Protein AF-A0AAU8MWZ7-F1 (afdb_monomer_lite)

Sequence (283 aa):
MATTLPIVSLLIQSIPELKGKAPAGTFGWLFFAGIAWLAALAIYSMRAPRLLKAVSTSYAGLTGAPRRALLTEYVKSAVIELAYPAKWPSLDFMLDARNPKRDVAKGLMEYGYTPIKYGFDLAAQSAIESALYDWAGQRQQKILGRRLDGTLGKRTQMLRGYDGGFDPSVSRLEVCEPSDLDIERQPDLSRQDLILDWIDVPVGMAEKLVGFDVARSQRGICEGLERLFTTDAGAEAFAGIVAQWSNWSRPWSRAAVLFMYSATAGLIGYFIYLQAITMWKAM

Secondary structure (DSSP, 8-state):
--SSHHHHHHHHHS-GGGTTTS-TTHHHHHHHHHHHHHHHHHHHHHHS-HHHHHHHTT-TT--SHHHHHHHHHHHHHHHHTT-EEEEPPPGGGSTT---HHHHHHHHHHHTT--EEEEEB-HHHHHHHHHHHHHHHHHHT--EEEE-TTS-EEE---------SSSS---EEEEEEPPPHHHHHH-TT--TTSEEEEEEEPPPEEGGGGSSHHHHHHHHTTEETGGGGGSSHHHHHHHHHHHHHHHHHT-HHHHHHHHHHHHHHHHHHHHHHHHHHHHHHHH-

Foldseek 3Di:
DPPVVVVLVCVVVVCPPPVPQAPPCLCVLVVVLVVLLVVLVVLCVVPAQPLLCLLVVVPPPDDDDVSLVVLLVSLLVLLLVQKDKAWFDDPVQLPDDPDVLSVVCNVCVVVVFTKIFIAHALVSVVLVVVLVVVLCVVVVAAEWEQDPVRATDRCPPPPVPPPPGRDRRGWAKAKDFQDPVNCVVPVVGDSLHIYIYTHGTGIDTVVVCPPPVVVVVSQRRHHPSSSQSPDVVSSSSSSVSSSVVSVVVCVVSVVSSVVSNVSSVVSVVVSVVSVVVSVVVVD

Organism: NCBI:txid1792846

pLDDT: mean 74.88, std 12.81, range [34.25, 89.19]

Radius of gyration: 27.08 Å; chains: 1; bounding box: 64×51×72 Å

Structure (mmCIF, N/CA/C/O backbone):
data_AF-A0AAU8MWZ7-F1
#
_entry.id   AF-A0AAU8MWZ7-F1
#
loop_
_atom_site.group_PDB
_atom_site.id
_atom_site.type_symbol
_atom_site.label_atom_id
_atom_site.label_alt_id
_atom_site.label_comp_id
_atom_site.label_asym_id
_atom_site.label_entity_id
_atom_site.label_seq_id
_atom_site.pdbx_PDB_ins_code
_atom_site.Cartn_x
_atom_site.Cartn_y
_atom_site.Cartn_z
_atom_site.occupancy
_atom_site.B_iso_or_equiv
_atom_site.auth_seq_id
_atom_site.auth_comp_id
_atom_site.auth_asym_id
_atom_site.auth_atom_id
_atom_site.pdbx_PDB_model_num
ATOM 1 N N . MET A 1 1 ? 16.331 -11.916 -12.437 1.00 35.56 1 MET A N 1
ATOM 2 C CA . MET A 1 1 ? 16.531 -11.268 -13.756 1.00 35.56 1 MET A CA 1
ATOM 3 C C . MET A 1 1 ? 18.011 -11.344 -14.115 1.00 35.56 1 MET A C 1
ATOM 5 O O . MET A 1 1 ? 18.774 -10.527 -13.625 1.00 35.56 1 MET A O 1
ATOM 9 N N . ALA A 1 2 ? 18.435 -12.357 -14.878 1.00 34.25 2 ALA A N 1
ATOM 10 C CA . ALA A 1 2 ? 19.851 -12.561 -15.232 1.00 34.25 2 ALA A CA 1
ATOM 11 C C . ALA A 1 2 ? 20.036 -13.323 -16.564 1.00 34.25 2 ALA A C 1
ATOM 13 O O . ALA A 1 2 ? 20.970 -14.100 -16.709 1.00 34.25 2 ALA A O 1
ATOM 14 N N . THR A 1 3 ? 19.132 -13.156 -17.535 1.00 40.53 3 THR A N 1
ATOM 15 C CA . THR A 1 3 ? 19.140 -13.966 -18.770 1.00 40.53 3 THR A CA 1
ATOM 16 C C . THR A 1 3 ? 19.596 -13.222 -20.027 1.00 40.53 3 THR A C 1
ATOM 18 O O . THR A 1 3 ? 19.813 -13.870 -21.041 1.00 40.53 3 THR A O 1
ATOM 21 N N . THR A 1 4 ? 19.816 -11.901 -20.001 1.00 45.81 4 THR A N 1
ATOM 22 C CA . THR A 1 4 ? 20.176 -11.130 -21.215 1.00 45.81 4 THR A CA 1
ATOM 23 C C . THR A 1 4 ? 21.680 -10.903 -21.406 1.00 45.81 4 THR A C 1
ATOM 25 O O . THR A 1 4 ? 22.155 -10.905 -22.538 1.00 45.81 4 THR A O 1
ATOM 28 N N . LEU A 1 5 ? 22.453 -10.776 -20.323 1.00 41.75 5 LEU A N 1
ATOM 29 C CA . LEU A 1 5 ? 23.924 -10.697 -20.362 1.00 41.75 5 LEU A CA 1
ATOM 30 C C . LEU A 1 5 ? 24.599 -11.932 -21.000 1.00 41.75 5 LEU A C 1
ATOM 32 O O . LEU A 1 5 ? 25.510 -11.743 -21.811 1.00 41.75 5 LEU A O 1
ATOM 36 N N . PRO A 1 6 ? 24.145 -13.176 -20.728 1.00 46.50 6 PRO A N 1
ATOM 37 C CA . PRO A 1 6 ? 24.688 -14.363 -21.382 1.00 46.50 6 PRO A CA 1
ATOM 38 C C . PRO A 1 6 ? 24.452 -14.364 -22.893 1.00 46.50 6 PRO A C 1
ATOM 40 O O . PRO A 1 6 ? 25.310 -14.832 -23.624 1.00 46.50 6 PRO A O 1
ATOM 43 N N . ILE A 1 7 ? 23.336 -13.801 -23.375 1.00 53.09 7 ILE A N 1
ATOM 44 C CA . ILE A 1 7 ? 22.962 -13.819 -24.800 1.00 53.09 7 ILE A CA 1
ATOM 45 C C . ILE A 1 7 ? 23.877 -12.902 -25.619 1.00 53.09 7 ILE A C 1
ATOM 47 O O . ILE A 1 7 ? 24.344 -13.295 -26.685 1.00 53.09 7 ILE A O 1
ATOM 51 N N . VAL A 1 8 ? 24.189 -11.707 -25.106 1.00 50.12 8 VAL A N 1
ATOM 52 C CA . VAL A 1 8 ? 25.104 -10.768 -25.780 1.00 50.12 8 VAL A CA 1
ATOM 53 C C . VAL A 1 8 ? 26.536 -11.314 -25.789 1.00 50.12 8 VAL A C 1
ATOM 55 O O . VAL A 1 8 ? 27.226 -11.214 -26.801 1.00 50.12 8 VAL A O 1
ATOM 58 N N . SER A 1 9 ? 26.970 -11.952 -24.697 1.00 48.78 9 SER A N 1
ATOM 59 C CA . SER A 1 9 ? 28.288 -12.596 -24.629 1.00 48.78 9 SER A CA 1
ATOM 60 C C . SER A 1 9 ? 28.383 -13.830 -25.541 1.00 48.78 9 SER A C 1
ATOM 62 O O . SER A 1 9 ? 29.367 -13.959 -26.268 1.00 48.78 9 SER A O 1
ATOM 64 N N . LEU A 1 10 ? 27.339 -14.672 -25.600 1.00 50.69 10 LEU A N 1
ATOM 65 C CA . LEU A 1 10 ? 27.264 -15.814 -26.523 1.00 50.69 10 LEU A CA 1
ATOM 66 C C . LEU A 1 10 ? 27.279 -15.376 -27.993 1.00 50.69 10 LEU A C 1
ATOM 68 O O . LEU A 1 10 ? 27.946 -16.010 -28.804 1.00 50.69 10 LEU A O 1
ATOM 72 N N . LEU A 1 11 ? 26.576 -14.299 -28.355 1.00 52.94 11 LEU A N 1
ATOM 73 C CA . LEU A 1 11 ? 26.551 -13.773 -29.729 1.00 52.94 11 LEU A CA 1
ATOM 74 C C . LEU A 1 11 ? 27.921 -13.250 -30.181 1.00 52.94 11 LEU A C 1
ATOM 76 O O . LEU A 1 11 ? 28.297 -13.430 -31.334 1.00 52.94 11 LEU A O 1
ATOM 80 N N . ILE A 1 12 ? 28.686 -12.642 -29.272 1.00 53.50 12 ILE A N 1
ATOM 81 C CA . ILE A 1 12 ? 30.042 -12.150 -29.562 1.00 53.50 12 ILE A CA 1
ATOM 82 C C . ILE A 1 12 ? 31.051 -13.309 -29.640 1.00 53.50 12 ILE A C 1
ATOM 84 O O . ILE A 1 12 ? 32.001 -13.244 -30.418 1.00 53.50 12 ILE A O 1
ATOM 88 N N . GLN A 1 13 ? 30.857 -14.374 -28.854 1.00 53.47 13 GLN A N 1
ATOM 89 C CA . GLN A 1 13 ? 31.753 -15.538 -28.834 1.00 53.47 13 GLN A CA 1
ATOM 90 C C . GLN A 1 13 ? 31.463 -16.569 -29.936 1.00 53.47 13 GLN A C 1
ATOM 92 O O . GLN A 1 13 ? 32.378 -17.272 -30.357 1.00 53.47 13 GLN A O 1
ATOM 97 N N . SER A 1 14 ? 30.222 -16.662 -30.421 1.00 47.72 14 SER A N 1
ATOM 98 C CA . SER A 1 14 ? 29.800 -17.697 -31.379 1.00 47.72 14 SER A CA 1
ATOM 99 C C . SER A 1 14 ? 30.207 -17.442 -32.831 1.00 47.72 14 SER A C 1
ATOM 101 O O . SER A 1 14 ? 30.026 -18.334 -33.655 1.00 47.72 14 SER A O 1
ATOM 103 N N . ILE A 1 15 ? 30.783 -16.280 -33.174 1.00 51.56 15 ILE A N 1
ATOM 104 C CA . ILE A 1 15 ? 31.158 -15.982 -34.569 1.00 51.56 15 ILE A CA 1
ATOM 105 C C . ILE A 1 15 ? 32.566 -15.356 -34.655 1.00 51.56 15 ILE A C 1
ATOM 107 O O . ILE A 1 15 ? 32.714 -14.138 -34.795 1.00 51.56 15 ILE A O 1
ATOM 111 N N . PRO A 1 16 ? 33.633 -16.181 -34.598 1.00 47.88 16 PRO A N 1
ATOM 112 C CA . PRO A 1 16 ? 35.024 -15.736 -34.748 1.00 47.88 16 PRO A CA 1
ATOM 113 C C . PRO A 1 16 ? 35.325 -15.080 -36.107 1.00 47.88 16 PRO A C 1
ATOM 115 O O . PRO A 1 16 ? 36.207 -14.226 -36.194 1.00 47.88 16 PRO A O 1
ATOM 118 N N . GLU A 1 17 ? 34.572 -15.434 -37.154 1.00 48.84 17 GLU A N 1
ATOM 119 C CA . GLU A 1 17 ? 34.767 -14.959 -38.536 1.00 48.84 17 GLU A CA 1
ATOM 120 C C . GLU A 1 17 ? 34.411 -13.475 -38.753 1.00 48.84 17 GLU A C 1
ATOM 122 O O . GLU A 1 17 ? 34.737 -12.900 -39.793 1.00 48.84 17 GLU A O 1
ATOM 127 N N . LEU A 1 18 ? 33.797 -12.815 -37.763 1.00 49.44 18 LEU A N 1
ATOM 128 C CA . LEU A 1 18 ? 33.466 -11.385 -37.815 1.00 49.44 18 LEU A CA 1
ATOM 129 C C . LEU A 1 18 ? 34.615 -10.461 -37.385 1.00 49.44 18 LEU A C 1
ATOM 131 O O . LEU A 1 18 ? 34.504 -9.239 -37.541 1.00 49.44 18 LEU A O 1
ATOM 135 N N . LYS A 1 19 ? 35.741 -11.004 -36.901 1.00 45.12 19 LYS A N 1
ATOM 136 C CA . LYS A 1 19 ? 36.969 -10.226 -36.675 1.00 45.12 19 LYS A CA 1
ATOM 137 C C . LYS A 1 19 ? 37.597 -9.843 -38.022 1.00 45.12 19 LYS A C 1
ATOM 139 O O . LYS A 1 19 ? 38.502 -10.508 -38.509 1.00 45.12 19 LYS A O 1
ATOM 144 N N . GLY A 1 20 ? 37.103 -8.758 -38.620 1.00 51.62 20 GLY A N 1
ATOM 145 C CA . GLY A 1 20 ? 37.738 -8.087 -39.763 1.00 51.62 20 GLY A CA 1
ATOM 146 C C . GLY A 1 20 ? 36.870 -7.863 -41.006 1.00 51.62 20 GLY A C 1
ATOM 147 O O . GLY A 1 20 ? 37.340 -7.201 -41.924 1.00 51.62 20 GLY A O 1
ATOM 148 N N . LYS A 1 21 ? 35.624 -8.365 -41.056 1.00 53.47 21 LYS A N 1
ATOM 149 C CA . LYS A 1 21 ? 34.736 -8.228 -42.237 1.00 53.47 21 LYS A CA 1
ATOM 150 C C . LYS A 1 21 ? 33.438 -7.441 -42.004 1.00 53.47 21 LYS A C 1
ATOM 152 O O . LYS A 1 21 ? 32.745 -7.120 -42.966 1.00 53.47 21 LYS A O 1
ATOM 157 N N . ALA A 1 22 ? 33.092 -7.107 -40.760 1.00 54.38 22 ALA A N 1
ATOM 158 C CA . ALA A 1 22 ? 31.900 -6.308 -40.477 1.00 54.38 22 ALA A CA 1
ATOM 159 C C . ALA A 1 22 ? 32.148 -4.818 -40.798 1.00 54.38 22 ALA A C 1
ATOM 161 O O . ALA A 1 22 ? 33.170 -4.276 -40.368 1.00 54.38 22 ALA A O 1
ATOM 162 N N . PRO A 1 23 ? 31.228 -4.118 -41.493 1.00 57.62 23 PRO A N 1
ATOM 163 C CA . PRO A 1 23 ? 31.372 -2.689 -41.736 1.00 57.62 23 PRO A CA 1
ATOM 164 C C . PRO A 1 23 ? 31.413 -1.937 -40.401 1.00 57.62 23 PRO A C 1
ATOM 166 O O . PRO A 1 23 ? 30.644 -2.244 -39.482 1.00 57.62 23 PRO A O 1
ATOM 169 N N . ALA A 1 24 ? 32.308 -0.947 -40.315 1.00 55.44 24 ALA A N 1
ATOM 170 C CA . ALA A 1 24 ? 32.764 -0.271 -39.093 1.00 55.44 24 ALA A CA 1
ATOM 171 C C . ALA A 1 24 ? 31.678 0.422 -38.231 1.00 55.44 24 ALA A C 1
ATOM 173 O O . ALA A 1 24 ? 31.996 0.988 -37.193 1.00 55.44 24 ALA A O 1
ATOM 174 N N . GLY A 1 25 ? 30.396 0.355 -38.599 1.00 60.94 25 GLY A N 1
ATOM 175 C CA . GLY A 1 25 ? 29.270 0.886 -37.819 1.00 60.94 25 GLY A CA 1
ATOM 176 C C . GLY A 1 25 ? 28.374 -0.170 -37.159 1.00 60.94 25 GLY A C 1
ATOM 177 O O . GLY A 1 25 ? 27.544 0.177 -36.323 1.00 60.94 25 GLY A O 1
ATOM 178 N N . THR A 1 26 ? 28.517 -1.458 -37.494 1.00 67.88 26 THR A N 1
ATOM 179 C CA . THR A 1 26 ? 27.538 -2.489 -37.082 1.00 67.88 26 THR A CA 1
ATOM 180 C C . THR A 1 26 ? 27.588 -2.759 -35.577 1.00 67.88 26 TH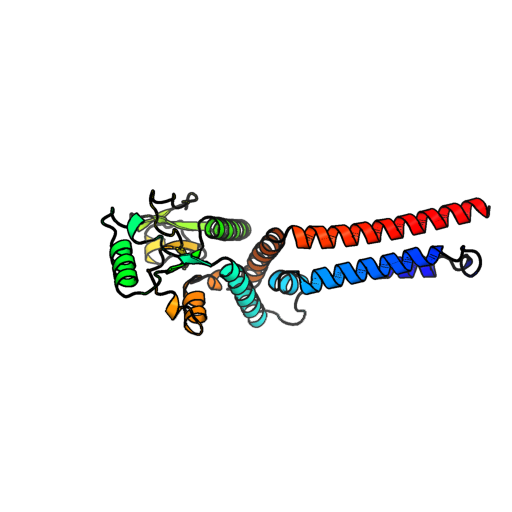R A C 1
ATOM 182 O O . THR A 1 26 ? 26.553 -2.822 -34.920 1.00 67.88 26 THR A O 1
ATOM 185 N N . PHE A 1 27 ? 28.789 -2.811 -34.994 1.00 71.25 27 PHE A N 1
ATOM 186 C CA . PHE A 1 27 ? 28.973 -2.944 -33.544 1.00 71.25 27 PHE A CA 1
ATOM 187 C C . PHE A 1 27 ? 28.531 -1.701 -32.751 1.00 71.25 27 PHE A C 1
ATOM 189 O O . PHE A 1 27 ? 28.259 -1.809 -31.556 1.00 71.25 27 PHE A O 1
ATOM 196 N N . GLY A 1 28 ? 28.378 -0.543 -33.406 1.00 73.81 28 GLY A N 1
ATOM 197 C CA . GLY A 1 28 ? 27.814 0.657 -32.784 1.00 73.81 28 GLY A CA 1
ATOM 198 C C . GLY A 1 28 ? 26.383 0.433 -32.284 1.00 73.81 28 GLY A C 1
ATOM 199 O O . GLY A 1 28 ? 26.026 0.900 -31.207 1.00 73.81 28 GLY A O 1
ATOM 200 N N . TRP A 1 29 ? 25.586 -0.370 -32.993 1.00 77.56 29 TRP A N 1
ATOM 201 C CA . TRP A 1 29 ? 24.214 -0.702 -32.591 1.00 77.56 29 TRP A CA 1
ATOM 202 C C . TRP A 1 29 ? 24.151 -1.559 -31.321 1.00 77.56 29 TRP A C 1
ATOM 204 O O . TRP A 1 29 ? 23.290 -1.330 -30.474 1.00 77.56 29 TRP A O 1
ATOM 214 N N . LEU A 1 30 ? 25.107 -2.477 -31.136 1.00 77.50 30 LEU A N 1
ATOM 215 C CA . LEU A 1 30 ? 25.284 -3.229 -29.886 1.00 77.50 30 LEU A CA 1
ATOM 216 C C . LEU A 1 30 ? 25.664 -2.307 -28.720 1.00 77.50 30 LEU A C 1
ATOM 218 O O . LEU A 1 30 ? 25.140 -2.457 -27.617 1.00 77.50 30 LEU A O 1
ATOM 222 N N . PHE A 1 31 ? 26.539 -1.329 -28.966 1.00 78.31 31 PHE A N 1
ATOM 223 C CA . PHE A 1 31 ? 26.919 -0.337 -27.961 1.00 78.31 31 PHE A CA 1
ATOM 224 C C . PHE A 1 31 ? 25.723 0.531 -27.537 1.00 78.31 31 PHE A C 1
ATOM 226 O O . PHE A 1 31 ? 25.450 0.661 -26.342 1.00 78.31 31 PHE A O 1
ATOM 233 N N . PHE A 1 32 ? 24.942 1.045 -28.495 1.00 79.88 32 PHE A N 1
ATOM 234 C CA . PHE A 1 32 ? 23.713 1.789 -28.198 1.00 79.88 32 PHE A CA 1
ATOM 235 C C . PHE A 1 32 ? 22.664 0.928 -27.486 1.00 79.88 32 PHE A C 1
ATOM 237 O O . PHE A 1 32 ? 22.006 1.415 -26.566 1.00 79.88 32 PHE A O 1
ATOM 244 N N . ALA A 1 33 ? 22.539 -0.356 -27.842 1.00 82.25 33 ALA A N 1
ATOM 245 C CA . ALA A 1 33 ? 21.661 -1.290 -27.139 1.00 82.25 33 ALA A CA 1
ATOM 246 C C . ALA A 1 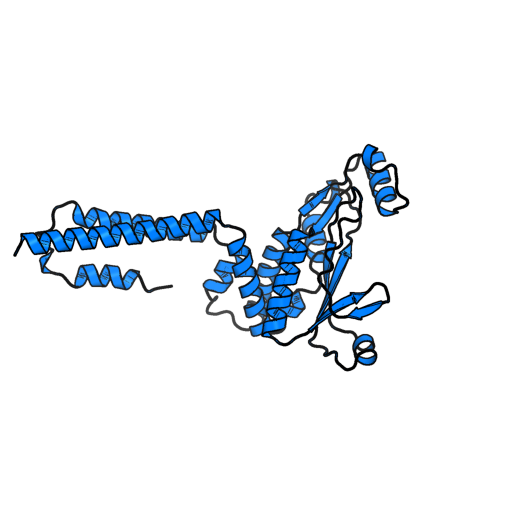33 ? 22.073 -1.455 -25.667 1.00 82.25 33 ALA A C 1
ATOM 248 O O . ALA A 1 33 ? 21.214 -1.431 -24.782 1.00 82.25 33 ALA A O 1
ATOM 249 N N . GLY A 1 34 ? 23.381 -1.558 -25.405 1.00 75.12 34 GLY A N 1
ATOM 250 C CA . GLY A 1 34 ? 23.948 -1.596 -24.057 1.00 75.12 34 GLY A CA 1
ATOM 251 C C . GLY A 1 34 ? 23.662 -0.324 -23.254 1.00 75.12 34 GLY A C 1
ATOM 252 O O . GLY A 1 34 ? 23.215 -0.416 -22.111 1.00 75.12 34 GLY A O 1
ATOM 253 N N . ILE A 1 35 ? 23.835 0.860 -23.854 1.00 83.00 35 ILE A N 1
ATOM 254 C CA . ILE A 1 35 ? 23.506 2.144 -23.208 1.00 83.00 35 ILE A CA 1
ATOM 255 C C . ILE A 1 35 ? 22.013 2.231 -22.885 1.00 83.00 35 ILE A C 1
ATOM 257 O O . ILE A 1 35 ? 21.655 2.571 -21.759 1.00 83.00 35 ILE A O 1
ATOM 261 N N . ALA A 1 36 ? 21.140 1.902 -23.839 1.00 81.00 36 ALA A N 1
ATOM 262 C CA . ALA A 1 36 ? 19.692 1.925 -23.632 1.00 81.00 36 ALA A CA 1
ATOM 263 C C . ALA A 1 36 ? 19.266 0.970 -22.503 1.00 81.00 36 ALA A C 1
ATOM 265 O O . ALA A 1 36 ? 18.423 1.319 -21.675 1.00 81.00 36 ALA A O 1
ATOM 266 N N . TRP A 1 37 ? 19.910 -0.197 -22.408 1.00 83.25 37 TRP A N 1
ATOM 267 C CA . TRP A 1 37 ? 19.669 -1.152 -21.330 1.00 83.25 37 TRP A CA 1
ATOM 268 C C . TRP A 1 37 ? 20.124 -0.617 -19.963 1.00 83.25 37 TRP A C 1
ATOM 270 O O . TRP A 1 37 ? 19.375 -0.698 -18.988 1.00 83.25 37 TRP A O 1
ATOM 280 N N . LEU A 1 38 ? 21.315 -0.012 -19.884 1.00 83.06 38 LEU A N 1
ATOM 281 C CA . LEU A 1 38 ? 21.808 0.621 -18.655 1.00 83.06 38 LEU A CA 1
ATOM 282 C C . LEU A 1 38 ? 20.925 1.798 -18.228 1.00 83.06 38 LEU A C 1
ATOM 284 O O . LEU A 1 38 ? 20.632 1.950 -17.042 1.00 83.06 38 LEU A O 1
ATOM 288 N N . ALA A 1 39 ? 20.447 2.597 -19.182 1.00 80.81 39 ALA A N 1
ATOM 289 C CA . ALA A 1 39 ? 19.499 3.672 -18.924 1.00 80.81 39 ALA A CA 1
ATOM 290 C C . ALA A 1 39 ? 18.162 3.128 -18.395 1.00 80.81 39 ALA A C 1
ATOM 292 O O . ALA A 1 39 ? 17.637 3.660 -17.417 1.00 80.81 39 ALA A O 1
ATOM 293 N N . ALA A 1 40 ? 17.639 2.034 -18.964 1.00 82.38 40 ALA A N 1
ATOM 294 C CA . ALA A 1 40 ? 16.448 1.355 -18.448 1.00 82.38 40 ALA A CA 1
ATOM 295 C C . ALA A 1 40 ? 16.643 0.907 -16.991 1.00 82.38 40 ALA A C 1
ATOM 297 O O . ALA A 1 40 ? 15.771 1.133 -16.147 1.00 82.38 40 ALA A O 1
ATOM 298 N N . LEU A 1 41 ? 17.807 0.326 -16.684 1.00 82.25 41 LEU A N 1
ATOM 299 C CA . LEU A 1 41 ? 18.157 -0.126 -15.340 1.00 82.25 41 LEU A CA 1
ATOM 300 C C . LEU A 1 41 ? 18.281 1.045 -14.357 1.00 82.25 41 LEU A C 1
ATOM 302 O O . LEU A 1 41 ? 17.781 0.946 -13.239 1.00 82.25 41 LEU A O 1
ATOM 306 N N . ALA A 1 42 ? 18.889 2.160 -14.768 1.00 82.12 42 ALA A N 1
ATOM 307 C CA . ALA A 1 42 ? 19.004 3.371 -13.956 1.00 82.12 42 ALA A CA 1
ATOM 308 C C . ALA A 1 42 ? 17.636 4.023 -13.696 1.00 82.12 42 ALA A C 1
ATOM 310 O O . ALA A 1 42 ? 17.314 4.384 -12.565 1.00 82.12 42 ALA A O 1
ATOM 311 N N . ILE A 1 43 ? 16.779 4.117 -14.716 1.00 81.88 43 ILE A N 1
ATOM 312 C CA . ILE A 1 43 ? 15.414 4.637 -14.559 1.00 81.88 43 ILE A CA 1
ATOM 313 C C . ILE A 1 43 ? 14.621 3.740 -13.605 1.00 81.88 43 ILE A C 1
ATOM 315 O O . ILE A 1 43 ? 13.956 4.246 -12.699 1.00 81.88 43 ILE A O 1
ATOM 319 N N . TYR A 1 44 ? 14.724 2.417 -13.757 1.00 79.38 44 TYR A N 1
ATOM 320 C CA . TYR A 1 44 ? 14.103 1.463 -12.842 1.00 79.38 44 TYR A CA 1
ATOM 321 C C . TYR A 1 44 ? 14.654 1.612 -11.415 1.00 79.38 44 TYR A C 1
ATOM 323 O O . TYR A 1 44 ? 13.885 1.725 -10.461 1.00 79.38 44 TYR A O 1
ATOM 331 N N . SER A 1 45 ? 15.973 1.695 -11.239 1.00 79.06 45 SER A N 1
ATOM 332 C CA . SER A 1 45 ? 16.600 1.808 -9.918 1.00 79.06 45 SER A CA 1
ATOM 333 C C . SER A 1 45 ? 16.298 3.136 -9.224 1.00 79.06 45 SER A C 1
ATOM 335 O O . SER A 1 45 ? 16.212 3.163 -7.999 1.00 79.06 45 SER A O 1
ATOM 337 N N . MET A 1 46 ? 16.070 4.222 -9.961 1.00 80.00 46 MET A N 1
ATOM 338 C CA . MET A 1 46 ? 15.700 5.515 -9.383 1.00 80.00 46 MET A CA 1
ATOM 339 C C . MET A 1 46 ? 14.200 5.612 -9.099 1.00 80.00 46 MET A C 1
ATOM 341 O O . MET A 1 46 ? 13.805 6.098 -8.041 1.00 80.00 46 MET A O 1
ATOM 345 N N . ARG A 1 47 ? 13.350 5.135 -10.017 1.00 77.00 47 ARG A N 1
ATOM 346 C CA . ARG A 1 47 ? 11.900 5.397 -9.974 1.00 77.00 47 ARG A CA 1
ATOM 347 C C . ARG A 1 47 ? 11.041 4.245 -9.464 1.00 77.00 47 ARG A C 1
ATOM 349 O O . ARG A 1 47 ? 9.891 4.493 -9.090 1.00 77.00 47 ARG A O 1
ATOM 356 N N . ALA A 1 48 ? 11.556 3.014 -9.408 1.00 72.88 48 ALA A N 1
ATOM 357 C CA . ALA A 1 48 ? 10.782 1.893 -8.882 1.00 72.88 48 ALA A CA 1
ATOM 358 C C . ALA A 1 48 ? 10.492 2.073 -7.376 1.00 72.88 48 ALA A C 1
ATOM 360 O O . ALA A 1 48 ? 11.363 2.566 -6.641 1.00 72.88 48 ALA A O 1
ATOM 361 N N . PRO A 1 49 ? 9.298 1.666 -6.903 1.00 73.56 49 PRO A N 1
ATOM 362 C CA . PRO A 1 49 ? 8.945 1.710 -5.488 1.00 73.56 49 PRO A CA 1
ATOM 363 C C . PRO A 1 49 ? 9.958 0.953 -4.625 1.00 73.56 49 PRO A C 1
ATOM 365 O O . PRO A 1 49 ? 10.457 -0.104 -5.017 1.00 73.56 49 PRO A O 1
ATOM 368 N N . ARG A 1 50 ? 10.244 1.474 -3.425 1.00 74.38 50 ARG A N 1
ATOM 369 C CA . ARG A 1 50 ? 11.157 0.820 -2.469 1.00 74.38 50 ARG A CA 1
ATOM 370 C C . ARG A 1 50 ? 10.670 -0.582 -2.101 1.00 74.38 50 ARG A C 1
ATOM 372 O O . ARG A 1 50 ? 11.471 -1.508 -2.087 1.00 74.38 50 ARG A O 1
ATOM 379 N N . LEU A 1 51 ? 9.357 -0.740 -1.917 1.00 73.19 51 LEU A N 1
ATOM 380 C CA . LEU A 1 51 ? 8.720 -2.030 -1.658 1.00 73.19 51 LEU A CA 1
ATOM 381 C C . LEU A 1 51 ? 8.911 -3.011 -2.827 1.00 73.19 51 LEU A C 1
ATOM 383 O O . LEU A 1 51 ? 9.288 -4.154 -2.603 1.00 73.19 51 LEU A O 1
ATOM 387 N N . LEU A 1 52 ? 8.740 -2.561 -4.077 1.00 69.81 52 LEU A N 1
ATOM 388 C CA . LEU A 1 52 ? 8.954 -3.409 -5.255 1.00 69.81 52 LEU A CA 1
ATOM 389 C C . LEU A 1 52 ? 10.407 -3.884 -5.342 1.00 69.81 52 LEU A C 1
ATOM 391 O O . LEU A 1 52 ? 10.655 -5.060 -5.601 1.00 69.81 52 LEU A O 1
ATOM 395 N N . LYS A 1 53 ? 11.367 -2.990 -5.072 1.00 70.69 53 LYS A N 1
ATOM 396 C CA . LYS A 1 53 ? 12.783 -3.364 -4.985 1.00 70.69 53 LYS A CA 1
ATOM 397 C C . LYS A 1 53 ? 12.973 -4.413 -3.899 1.00 70.69 53 LYS A C 1
ATOM 399 O O . LYS A 1 53 ? 13.433 -5.492 -4.234 1.00 70.69 53 LYS A O 1
ATOM 404 N N . ALA A 1 54 ? 12.512 -4.153 -2.676 1.00 68.56 54 ALA A N 1
ATOM 405 C CA . ALA A 1 54 ? 12.662 -5.055 -1.535 1.00 68.56 54 ALA A CA 1
ATOM 406 C C . ALA A 1 54 ? 12.058 -6.453 -1.759 1.00 68.56 54 ALA A C 1
ATOM 408 O O . ALA A 1 54 ? 12.672 -7.448 -1.372 1.00 68.56 54 ALA A O 1
ATOM 409 N N . VAL A 1 55 ? 10.893 -6.536 -2.411 1.00 69.88 55 VAL A N 1
ATOM 410 C CA . VAL A 1 55 ? 10.251 -7.808 -2.780 1.00 69.88 55 VAL A CA 1
ATOM 411 C C . VAL A 1 55 ? 11.032 -8.517 -3.895 1.00 69.88 55 VAL A C 1
ATOM 413 O O . VAL A 1 55 ? 11.234 -9.724 -3.825 1.00 69.88 55 VAL A O 1
ATOM 416 N N . SER A 1 56 ? 11.513 -7.780 -4.904 1.00 66.44 56 SER A N 1
ATOM 417 C CA . SER A 1 56 ? 12.205 -8.348 -6.077 1.00 66.44 56 SER A CA 1
ATOM 418 C C . SER A 1 56 ? 13.664 -8.741 -5.841 1.00 66.44 56 SER A C 1
ATOM 420 O O . SER A 1 56 ? 14.158 -9.666 -6.482 1.00 66.44 56 SER A O 1
ATOM 422 N N . THR A 1 57 ? 14.374 -8.044 -4.951 1.00 64.31 57 THR A N 1
ATOM 423 C CA . THR A 1 57 ? 15.793 -8.301 -4.685 1.00 64.31 57 THR A CA 1
ATOM 424 C C . THR A 1 57 ? 16.010 -9.448 -3.716 1.00 64.31 57 THR A C 1
ATOM 426 O O . THR A 1 57 ? 17.172 -9.696 -3.422 1.00 64.31 57 THR A O 1
ATOM 429 N N . SER A 1 58 ? 14.939 -10.109 -3.233 1.00 54.81 58 SER A N 1
ATOM 430 C CA . SER A 1 58 ? 14.958 -11.197 -2.243 1.00 54.81 58 SER A CA 1
ATOM 431 C C . SER A 1 58 ? 16.130 -11.011 -1.293 1.00 54.81 58 SER A C 1
ATOM 433 O O . SER A 1 58 ? 17.146 -11.642 -1.529 1.00 54.81 58 SER A O 1
ATOM 435 N N . TYR A 1 59 ? 16.052 -10.093 -0.315 1.00 55.69 59 TYR A N 1
ATOM 436 C CA . TYR A 1 59 ? 17.138 -9.841 0.649 1.00 55.69 59 TYR A CA 1
ATOM 437 C C . TYR A 1 59 ? 17.682 -11.177 1.189 1.00 55.69 59 TYR A C 1
ATOM 439 O O . TYR A 1 59 ? 17.137 -11.743 2.133 1.00 55.69 59 TYR A O 1
ATOM 447 N N . ALA A 1 60 ? 18.728 -11.700 0.540 1.00 45.69 60 ALA A N 1
ATOM 448 C CA . ALA A 1 60 ? 18.941 -13.145 0.394 1.00 45.69 60 ALA A CA 1
ATOM 449 C C . ALA A 1 60 ? 19.491 -13.819 1.657 1.00 45.69 60 ALA A C 1
ATOM 451 O O . ALA A 1 60 ? 19.785 -15.007 1.650 1.00 45.69 60 ALA A O 1
ATOM 452 N N . GLY A 1 61 ? 19.625 -13.056 2.741 1.00 53.59 61 GLY A N 1
ATOM 453 C CA . GLY A 1 61 ? 20.086 -13.526 4.043 1.00 53.59 61 GLY A CA 1
ATOM 454 C C . GLY A 1 61 ? 19.168 -13.158 5.207 1.00 53.59 61 GLY A C 1
ATOM 455 O O . GLY A 1 61 ? 19.502 -13.474 6.343 1.00 53.59 61 GLY A O 1
ATOM 456 N N . LEU A 1 62 ? 18.032 -12.490 4.969 1.00 60.75 62 LEU A N 1
ATOM 457 C CA . LEU A 1 62 ? 17.064 -12.184 6.024 1.00 60.75 62 LEU A CA 1
ATOM 458 C C . LEU A 1 62 ? 15.896 -13.164 5.920 1.00 60.75 62 LEU A C 1
ATOM 460 O O . LEU A 1 62 ? 15.113 -13.094 4.979 1.00 60.75 62 LEU A O 1
ATOM 464 N N . THR A 1 63 ? 15.756 -14.061 6.893 1.00 65.12 63 THR A N 1
ATOM 465 C CA . THR A 1 63 ? 14.622 -14.992 7.022 1.00 65.12 63 THR A CA 1
ATOM 466 C C . THR A 1 63 ? 13.913 -14.783 8.360 1.00 65.12 63 THR A C 1
ATOM 468 O O . THR A 1 63 ? 14.539 -14.365 9.335 1.00 65.12 63 THR A O 1
ATOM 471 N N . GLY A 1 64 ? 12.610 -15.062 8.427 1.00 76.25 64 GLY A N 1
ATOM 472 C CA . GLY A 1 64 ? 11.827 -14.955 9.658 1.00 76.25 64 GLY A CA 1
ATOM 473 C C . GLY A 1 64 ? 11.563 -13.519 10.125 1.00 76.25 64 GLY A C 1
ATOM 474 O O . GLY A 1 64 ? 11.346 -12.595 9.339 1.00 76.25 64 GLY A O 1
ATOM 475 N N . ALA A 1 65 ? 11.596 -13.312 11.446 1.00 78.31 65 ALA A N 1
ATOM 476 C CA . ALA A 1 65 ? 11.247 -12.054 12.116 1.00 78.31 65 ALA A CA 1
ATOM 477 C C . ALA A 1 65 ? 11.849 -10.761 11.517 1.00 78.31 65 ALA A C 1
ATOM 479 O O . ALA A 1 65 ? 11.073 -9.831 11.286 1.00 78.31 65 ALA A O 1
ATOM 480 N N . PRO A 1 66 ? 13.162 -10.662 11.218 1.00 81.25 66 PRO A N 1
ATOM 481 C CA . PRO A 1 66 ? 13.732 -9.424 10.685 1.00 81.25 66 PRO A CA 1
ATOM 482 C C . PRO A 1 66 ? 13.235 -9.104 9.270 1.00 81.25 66 PRO A C 1
ATOM 484 O O . PRO A 1 66 ? 13.039 -7.936 8.935 1.00 81.25 66 PRO A O 1
ATOM 487 N N . ARG A 1 67 ? 12.965 -10.127 8.447 1.00 79.25 67 ARG A N 1
ATOM 488 C CA . ARG A 1 67 ? 12.375 -9.935 7.117 1.00 79.25 67 ARG A CA 1
ATOM 489 C C . ARG A 1 67 ? 10.936 -9.444 7.226 1.00 79.25 67 ARG A C 1
ATOM 491 O O . ARG A 1 67 ? 10.570 -8.514 6.512 1.00 79.25 67 ARG A O 1
ATOM 498 N N . ARG A 1 68 ? 10.144 -10.030 8.133 1.00 79.19 68 ARG A N 1
ATOM 499 C CA . ARG A 1 68 ? 8.761 -9.595 8.391 1.00 79.19 68 ARG A CA 1
ATOM 500 C C . ARG A 1 68 ? 8.720 -8.137 8.821 1.00 79.19 68 ARG A C 1
ATOM 502 O O . ARG A 1 68 ? 8.033 -7.365 8.175 1.00 79.19 68 ARG A O 1
ATOM 509 N N . ALA A 1 69 ? 9.519 -7.746 9.815 1.00 81.25 69 ALA A N 1
ATOM 510 C CA . ALA A 1 69 ? 9.576 -6.363 10.293 1.00 81.25 69 ALA A CA 1
ATOM 511 C C . ALA A 1 69 ? 9.917 -5.370 9.169 1.00 81.25 69 ALA A C 1
ATOM 513 O O . ALA A 1 69 ? 9.262 -4.342 9.017 1.00 81.25 69 ALA A O 1
ATOM 514 N N . LEU A 1 70 ? 10.895 -5.711 8.329 1.00 82.69 70 LEU A N 1
ATOM 515 C CA . LEU A 1 70 ? 11.290 -4.886 7.192 1.00 82.69 70 LEU A CA 1
ATOM 516 C C . LEU A 1 70 ? 10.175 -4.774 6.136 1.00 82.69 70 LEU A C 1
ATOM 518 O O . LEU A 1 70 ? 9.896 -3.674 5.662 1.00 82.69 70 LEU A O 1
ATOM 522 N N . LEU A 1 71 ? 9.508 -5.880 5.786 1.00 82.31 71 LEU A N 1
ATOM 523 C CA . LEU A 1 71 ? 8.361 -5.860 4.870 1.00 82.31 71 LEU A CA 1
ATOM 524 C C . LEU A 1 71 ? 7.192 -5.053 5.444 1.00 82.31 71 LEU A C 1
ATOM 526 O O . LEU A 1 71 ? 6.598 -4.264 4.712 1.00 82.31 71 LEU A O 1
ATOM 530 N N . THR A 1 72 ? 6.908 -5.194 6.739 1.00 83.88 72 THR A N 1
ATOM 531 C CA . THR A 1 72 ? 5.880 -4.418 7.438 1.00 83.88 72 THR A CA 1
ATOM 532 C C . THR A 1 72 ? 6.136 -2.922 7.299 1.00 83.88 72 THR A C 1
ATOM 534 O O . THR A 1 72 ? 5.236 -2.185 6.908 1.00 83.88 72 THR A O 1
ATOM 537 N N . GLU A 1 73 ? 7.362 -2.463 7.555 1.00 82.81 73 GLU A N 1
ATOM 538 C CA . GLU A 1 73 ? 7.708 -1.042 7.446 1.00 82.81 73 GLU A CA 1
ATOM 539 C C . GLU A 1 73 ? 7.611 -0.527 6.004 1.00 82.81 73 GLU A C 1
ATOM 541 O O . GLU A 1 73 ? 7.074 0.557 5.765 1.00 82.81 73 GLU A O 1
ATOM 546 N N . TYR A 1 74 ? 8.048 -1.312 5.013 1.00 83.88 74 TYR A N 1
ATOM 547 C CA . TYR A 1 74 ? 7.906 -0.917 3.609 1.00 83.88 74 TYR A CA 1
ATOM 548 C C . TYR A 1 74 ? 6.451 -0.859 3.149 1.00 83.88 74 TYR A C 1
ATOM 550 O O . TYR A 1 74 ? 6.092 0.048 2.396 1.00 83.88 74 TYR A O 1
ATOM 558 N N . VAL A 1 75 ? 5.616 -1.802 3.585 1.00 85.50 75 VAL A N 1
ATOM 559 C CA . VAL A 1 75 ? 4.192 -1.785 3.249 1.00 85.50 75 VAL A CA 1
ATOM 560 C C . VAL A 1 75 ? 3.497 -0.627 3.950 1.00 85.50 75 VAL A C 1
ATOM 562 O O . VAL A 1 75 ? 2.794 0.122 3.281 1.00 85.50 75 VAL A O 1
ATOM 565 N N . LYS A 1 76 ? 3.740 -0.409 5.247 1.00 84.38 76 LYS A N 1
ATOM 566 C CA . LYS A 1 76 ? 3.217 0.762 5.965 1.00 84.38 76 LYS A CA 1
ATOM 567 C C . LYS A 1 76 ? 3.603 2.054 5.261 1.00 84.38 76 LYS A C 1
ATOM 569 O O . LYS A 1 76 ? 2.734 2.876 5.015 1.00 84.38 76 LYS A O 1
ATOM 574 N N . SER A 1 77 ? 4.869 2.214 4.876 1.00 81.38 77 SER A N 1
ATOM 575 C CA . SER A 1 77 ? 5.320 3.392 4.129 1.00 81.38 77 SER A CA 1
AT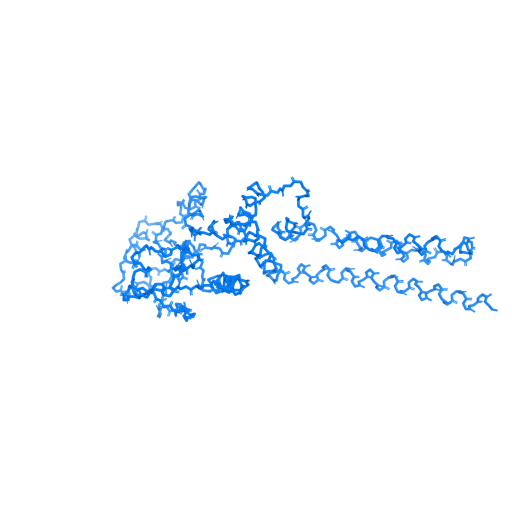OM 576 C C . SER A 1 77 ? 4.574 3.550 2.801 1.00 81.38 77 SER A C 1
ATOM 578 O O . SER A 1 77 ? 4.166 4.658 2.476 1.00 81.38 77 SER A O 1
ATOM 580 N N . ALA A 1 78 ? 4.377 2.467 2.041 1.00 81.62 78 ALA A N 1
ATOM 581 C CA . ALA A 1 78 ? 3.668 2.507 0.759 1.00 81.62 78 ALA A CA 1
ATOM 582 C C . ALA A 1 78 ? 2.169 2.810 0.914 1.00 81.62 78 ALA A C 1
ATOM 584 O O . ALA A 1 78 ? 1.588 3.484 0.069 1.00 81.62 78 ALA A O 1
ATOM 585 N N . VAL A 1 79 ? 1.546 2.324 1.989 1.00 84.19 79 VAL A N 1
ATOM 586 C CA . VAL A 1 79 ? 0.148 2.613 2.317 1.00 84.19 79 VAL A CA 1
ATOM 587 C C . VAL A 1 79 ? 0.016 4.058 2.801 1.00 84.19 79 VAL A C 1
ATOM 589 O O . VAL A 1 79 ? -0.811 4.788 2.276 1.00 84.19 79 VAL A O 1
ATOM 592 N N . ILE A 1 80 ? 0.872 4.517 3.718 1.00 81.88 80 ILE A N 1
ATOM 593 C CA . ILE A 1 80 ? 0.878 5.895 4.244 1.00 81.88 80 ILE A CA 1
ATOM 594 C C . ILE A 1 80 ? 1.099 6.935 3.136 1.00 81.88 80 ILE A C 1
ATOM 596 O O . ILE A 1 80 ? 0.542 8.023 3.228 1.00 81.88 80 ILE A O 1
ATOM 600 N N . GLU A 1 81 ? 1.847 6.616 2.071 1.00 79.81 81 GLU A N 1
ATOM 601 C CA . GLU A 1 81 ? 2.000 7.496 0.897 1.00 79.81 81 GLU A CA 1
ATOM 602 C C . GLU A 1 81 ? 0.659 7.865 0.226 1.00 79.81 81 GLU A C 1
ATOM 604 O O . GLU A 1 81 ? 0.596 8.878 -0.468 1.00 79.81 81 GLU A O 1
ATOM 609 N N . LEU A 1 82 ? -0.413 7.090 0.438 1.00 80.56 82 LEU A N 1
ATOM 610 C CA . LEU A 1 82 ? -1.762 7.440 -0.024 1.00 80.56 82 LEU A CA 1
ATOM 611 C C . LEU A 1 82 ? -2.500 8.420 0.879 1.00 80.56 82 LEU A C 1
ATOM 613 O O . LEU A 1 82 ? -3.464 9.045 0.438 1.00 80.56 82 LEU A O 1
ATOM 617 N N . ALA A 1 83 ? -2.118 8.503 2.151 1.00 83.06 83 ALA A N 1
ATOM 618 C CA . ALA A 1 83 ? -2.785 9.390 3.083 1.00 83.06 83 ALA A CA 1
ATOM 619 C C . ALA A 1 83 ? -2.411 10.834 2.752 1.00 83.06 83 ALA A C 1
ATOM 621 O O . ALA A 1 83 ? -1.232 11.169 2.601 1.00 83.06 83 ALA A O 1
ATOM 622 N N . TYR A 1 84 ? -3.405 11.713 2.698 1.00 80.69 84 TYR A N 1
ATOM 623 C CA . TYR A 1 84 ? -3.178 13.125 2.422 1.00 80.69 84 TYR A CA 1
ATOM 624 C C . TYR A 1 84 ? -3.941 14.025 3.398 1.00 80.69 84 TYR A C 1
ATOM 626 O O . TYR A 1 84 ? -4.944 13.618 3.994 1.00 80.69 84 TYR A O 1
ATOM 634 N N . PRO A 1 85 ? -3.455 15.261 3.608 1.00 81.69 85 PRO A N 1
ATOM 635 C CA . PRO A 1 85 ? -4.160 16.243 4.415 1.00 81.69 85 PRO A CA 1
ATOM 636 C C . PRO A 1 85 ? -5.305 16.851 3.603 1.00 81.69 85 PRO A C 1
ATOM 638 O O . PRO A 1 85 ? -5.084 17.561 2.622 1.00 81.69 85 PRO A O 1
ATOM 641 N N . ALA A 1 86 ? -6.536 16.593 4.027 1.00 82.44 86 ALA A N 1
ATOM 642 C CA . ALA A 1 86 ? -7.734 17.175 3.451 1.00 82.44 86 ALA A CA 1
ATOM 643 C C . ALA A 1 86 ? -8.145 18.414 4.259 1.00 82.44 86 ALA A C 1
ATOM 645 O O . ALA A 1 86 ? -8.441 18.334 5.456 1.00 82.44 86 ALA A O 1
ATOM 646 N N . LYS A 1 87 ? -8.123 19.578 3.605 1.00 82.81 87 LYS A N 1
ATOM 647 C CA . LYS A 1 87 ? -8.526 20.852 4.208 1.00 82.81 87 LYS A CA 1
ATOM 648 C C . LYS A 1 87 ? -10.038 20.980 4.215 1.00 82.81 87 LYS A C 1
ATOM 650 O O . LYS A 1 87 ? -10.696 20.561 3.265 1.00 82.81 87 LYS A O 1
ATOM 655 N N . TRP A 1 88 ? -10.567 21.601 5.262 1.00 80.88 88 TRP A N 1
ATOM 656 C CA . TRP A 1 88 ? -11.967 21.999 5.256 1.00 80.88 88 TRP A CA 1
ATOM 657 C C . TRP A 1 88 ? -12.198 23.168 4.283 1.00 80.88 88 TRP A C 1
ATOM 659 O O . TRP A 1 88 ? -11.302 24.001 4.107 1.00 80.88 88 TRP A O 1
ATOM 669 N N . PRO A 1 89 ? -13.381 23.240 3.654 1.00 74.50 89 PRO A N 1
ATOM 670 C CA . PRO A 1 89 ? -13.778 24.388 2.847 1.00 74.50 89 PRO A CA 1
ATOM 671 C C . PRO A 1 89 ? -13.964 25.635 3.717 1.00 74.50 89 PRO A C 1
ATOM 673 O O . PRO A 1 89 ? -14.083 25.531 4.936 1.00 74.50 89 PRO A O 1
ATOM 676 N N . SER A 1 90 ? -13.981 26.818 3.094 1.00 72.56 90 SER A N 1
ATOM 677 C CA . SER A 1 90 ? -14.107 28.095 3.807 1.00 72.56 90 SER A CA 1
ATOM 678 C C . SER A 1 90 ? -15.397 28.193 4.633 1.00 72.56 90 SER A C 1
ATOM 680 O O . SER A 1 90 ? -16.378 27.489 4.383 1.00 72.56 90 SER A O 1
ATOM 682 N N . LEU A 1 91 ? -15.381 29.104 5.615 1.00 66.94 91 LEU A N 1
ATOM 683 C CA . LEU A 1 91 ? -16.458 29.334 6.585 1.00 66.94 91 LEU A CA 1
ATOM 684 C C . LEU A 1 91 ? -17.844 29.487 5.928 1.00 66.94 91 LEU A C 1
ATOM 686 O O . LEU A 1 91 ? -18.832 28.980 6.458 1.00 66.94 91 LEU A O 1
ATOM 690 N N . ASP A 1 92 ? -17.892 30.107 4.746 1.00 66.31 92 ASP A N 1
ATOM 691 C CA . ASP A 1 92 ? -19.113 30.367 3.967 1.00 66.31 92 ASP A CA 1
ATOM 692 C C . ASP A 1 92 ? -19.863 29.086 3.566 1.00 66.31 92 ASP A C 1
ATOM 694 O O . ASP A 1 92 ? -21.088 29.083 3.471 1.00 66.31 92 ASP A O 1
ATOM 698 N N . PHE A 1 93 ? -19.148 27.971 3.383 1.00 63.75 93 PHE A N 1
ATOM 699 C CA . PHE A 1 93 ? -19.730 26.676 3.007 1.00 63.75 93 PHE A CA 1
ATOM 700 C C . PHE A 1 93 ? -20.082 25.794 4.216 1.00 63.75 93 PHE A C 1
ATOM 702 O O . PHE A 1 93 ? -20.633 24.703 4.047 1.00 63.75 93 PHE A O 1
ATOM 709 N N . MET A 1 94 ? -19.769 26.236 5.442 1.00 62.78 94 MET A N 1
ATOM 710 C CA . MET A 1 94 ? -19.969 25.464 6.679 1.0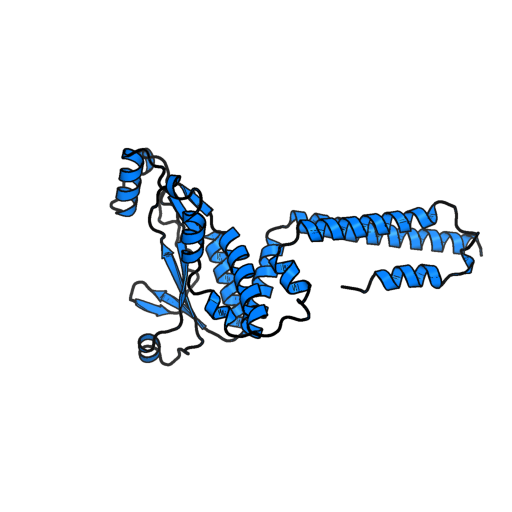0 62.78 94 MET A CA 1
ATOM 711 C C . MET A 1 94 ? -21.232 25.850 7.463 1.00 62.78 94 MET A C 1
ATOM 713 O O . MET A 1 94 ? -21.491 25.269 8.515 1.00 62.78 94 MET A O 1
ATOM 717 N N . LEU A 1 95 ? -22.035 26.789 6.954 1.00 57.16 95 LEU A N 1
ATOM 718 C CA . LEU A 1 95 ? -23.125 27.436 7.693 1.00 57.16 95 LEU A CA 1
ATOM 719 C C . LEU A 1 95 ? -24.353 26.557 7.999 1.00 57.16 95 LEU A C 1
ATOM 721 O O . LEU A 1 95 ? -25.189 26.996 8.782 1.00 57.16 95 LEU A O 1
ATOM 725 N N . ASP A 1 96 ? -24.470 25.341 7.447 1.00 56.72 96 ASP A N 1
ATOM 726 C CA . ASP A 1 96 ? -25.790 24.688 7.363 1.00 56.72 96 ASP A CA 1
ATOM 727 C C . ASP A 1 96 ? -25.870 23.192 7.745 1.00 56.72 96 ASP A C 1
ATOM 729 O O . ASP A 1 96 ? -26.562 22.409 7.103 1.00 56.72 96 ASP A O 1
ATOM 733 N N . ALA A 1 97 ? -25.183 22.726 8.798 1.00 55.47 97 ALA A N 1
ATOM 734 C CA . ALA A 1 97 ? -25.528 21.409 9.366 1.00 55.47 97 ALA A CA 1
ATOM 735 C C . ALA A 1 97 ? -25.176 21.261 10.848 1.00 55.47 97 ALA A C 1
ATOM 737 O O . ALA A 1 97 ? -24.076 21.616 11.263 1.00 55.47 97 ALA A O 1
ATOM 738 N N . ARG A 1 98 ? -26.074 20.617 11.610 1.00 62.38 98 ARG A N 1
ATOM 739 C CA . ARG A 1 98 ? -25.890 20.157 13.003 1.00 62.38 98 ARG A CA 1
ATOM 740 C C . ARG A 1 98 ? -24.856 19.019 13.113 1.00 62.38 98 ARG A C 1
ATOM 742 O O . ARG A 1 98 ? -25.184 17.925 13.567 1.00 62.38 98 ARG A O 1
ATOM 749 N N . ASN A 1 99 ? -23.630 19.232 12.642 1.00 73.25 99 ASN A N 1
ATOM 750 C CA . ASN A 1 99 ? -22.545 18.259 12.754 1.00 73.25 99 ASN A CA 1
ATOM 751 C C . ASN A 1 99 ? -21.481 18.792 13.731 1.00 73.25 99 ASN A C 1
ATOM 753 O O . ASN A 1 99 ? -20.834 19.789 13.409 1.00 73.25 99 ASN A O 1
ATOM 757 N N . PRO A 1 100 ? -21.218 18.108 14.861 1.00 76.38 100 PRO A N 1
ATOM 758 C CA . PRO A 1 100 ? -20.252 18.572 15.860 1.00 76.38 100 PRO A CA 1
ATOM 759 C C . PRO A 1 100 ? -18.834 18.758 15.294 1.00 76.38 100 PRO A C 1
ATOM 761 O O . PRO A 1 100 ? -18.048 19.540 15.819 1.00 76.38 100 PRO A O 1
ATOM 764 N N . LYS A 1 101 ? -18.480 18.078 14.194 1.00 77.62 101 LYS A N 1
ATOM 765 C CA . LYS A 1 101 ? -17.176 18.249 13.530 1.00 77.62 101 LYS A CA 1
ATOM 766 C C . LYS A 1 101 ? -17.061 19.584 12.805 1.00 77.62 101 LYS A C 1
ATOM 768 O O . LYS A 1 101 ? -15.980 20.168 12.791 1.00 77.62 101 LYS A O 1
ATOM 773 N N . ARG A 1 102 ? -18.168 20.068 12.234 1.00 77.75 102 ARG A N 1
ATOM 774 C CA . ARG A 1 102 ? -18.244 21.395 11.612 1.00 77.75 102 ARG A CA 1
ATOM 775 C C . ARG A 1 102 ? -18.136 22.486 12.665 1.00 77.75 102 ARG A C 1
ATOM 777 O O . ARG A 1 102 ? -17.429 23.452 12.422 1.00 77.75 102 ARG A O 1
ATOM 784 N N . ASP A 1 103 ? -18.728 22.288 13.841 1.00 80.94 103 ASP A N 1
ATOM 785 C CA . ASP A 1 103 ? -18.601 23.232 14.960 1.00 80.94 103 ASP A CA 1
ATOM 786 C C . ASP A 1 103 ? -17.145 23.354 15.428 1.00 80.94 103 ASP A C 1
ATOM 788 O O . ASP A 1 103 ? -16.635 24.460 15.600 1.00 80.94 103 ASP A O 1
ATOM 792 N N . VAL A 1 104 ? -16.433 22.225 15.546 1.00 83.00 104 VAL A N 1
ATOM 793 C CA . VAL A 1 104 ? -14.995 22.222 15.866 1.00 83.00 104 VAL A CA 1
ATOM 794 C C . VAL A 1 104 ? -14.180 22.897 14.760 1.00 83.00 104 VAL A C 1
ATOM 796 O O . VAL A 1 104 ? -13.330 23.733 15.057 1.00 83.00 104 VAL A O 1
ATOM 799 N N . ALA A 1 105 ? -14.430 22.574 13.487 1.00 82.62 105 ALA A N 1
ATOM 800 C CA . ALA A 1 105 ? -13.721 23.187 12.362 1.00 82.62 105 ALA A CA 1
ATOM 801 C C . ALA A 1 105 ? -13.964 24.704 12.280 1.00 82.62 105 ALA A C 1
ATOM 803 O O . ALA A 1 105 ? -13.017 25.466 12.091 1.00 82.62 105 ALA A O 1
ATOM 804 N N . LYS A 1 106 ? -15.211 25.141 12.482 1.00 83.56 106 LYS A N 1
ATOM 805 C CA . LYS A 1 106 ? -15.608 26.549 12.533 1.00 83.56 106 LYS A CA 1
ATOM 806 C C . LYS A 1 106 ? -14.897 27.275 13.669 1.00 83.56 106 LYS A C 1
ATOM 808 O O . LYS A 1 106 ? -14.269 28.296 13.415 1.00 83.56 106 LYS A O 1
ATOM 813 N N . GLY A 1 107 ? -14.912 26.706 14.876 1.00 84.75 107 GLY A N 1
ATOM 814 C CA . GLY A 1 107 ? -14.181 27.261 16.014 1.00 84.75 107 GLY A CA 1
ATOM 815 C C . GLY A 1 107 ? -12.693 27.423 15.702 1.00 84.75 107 GLY A C 1
ATOM 816 O O . GLY A 1 107 ? -12.132 28.493 15.904 1.00 84.75 107 GLY A O 1
ATOM 817 N N . LEU A 1 108 ? -12.051 26.403 15.122 1.00 84.44 108 LEU A N 1
ATOM 818 C CA . LEU A 1 108 ? -10.642 26.494 14.720 1.00 84.44 108 LEU A CA 1
ATOM 819 C C . LEU A 1 108 ? -10.380 27.627 13.715 1.00 84.44 108 LEU A C 1
ATOM 821 O O . LEU A 1 108 ? -9.407 28.359 13.892 1.00 84.44 108 LEU A O 1
ATOM 825 N N . MET A 1 109 ? -11.248 27.804 12.713 1.00 85.12 109 MET A N 1
ATOM 826 C CA . MET A 1 109 ? -11.128 28.907 11.749 1.00 85.12 109 MET A CA 1
ATOM 827 C C . MET A 1 109 ? -11.328 30.283 12.390 1.00 85.12 109 MET A C 1
ATOM 829 O O . MET A 1 109 ? -10.595 31.210 12.056 1.00 85.12 109 MET A O 1
ATOM 833 N N . GLU A 1 110 ? -12.271 30.423 13.325 1.00 86.19 110 GLU A N 1
ATOM 834 C CA . GLU A 1 110 ? -12.502 31.671 14.072 1.00 86.19 110 GLU A CA 1
ATOM 835 C C . GLU A 1 110 ? -11.276 32.079 14.907 1.00 86.19 110 GLU A C 1
ATOM 837 O O . GLU A 1 110 ? -10.977 33.265 15.031 1.00 86.19 110 GLU A O 1
ATOM 842 N N . TYR A 1 111 ? -10.513 31.105 15.414 1.00 85.38 111 TYR A N 1
ATOM 843 C CA . TYR A 1 111 ? -9.234 31.334 16.100 1.00 85.38 111 TYR A CA 1
ATOM 844 C C . TYR A 1 111 ? -8.030 31.511 15.153 1.00 85.38 111 TYR A C 1
ATOM 846 O O . TYR A 1 111 ? -6.901 31.643 15.627 1.00 85.38 111 TYR A O 1
ATOM 854 N N . GLY A 1 112 ? -8.241 31.519 13.832 1.00 83.75 112 GLY A N 1
ATOM 855 C CA . GLY A 1 112 ? -7.191 31.723 12.829 1.00 83.75 112 GLY A CA 1
ATOM 856 C C . GLY A 1 112 ? -6.384 30.474 12.457 1.00 83.75 112 GLY A C 1
ATOM 857 O O . GLY A 1 112 ? -5.348 30.606 11.807 1.00 83.75 112 GLY A O 1
ATOM 858 N N . TYR A 1 113 ? -6.829 29.273 12.841 1.00 85.44 113 TYR A N 1
ATOM 859 C CA . TYR A 1 113 ? -6.198 28.008 12.446 1.00 85.44 113 TYR A CA 1
ATOM 860 C C . TYR A 1 113 ? -6.814 27.437 11.169 1.00 85.44 113 TYR A C 1
ATOM 862 O O . TYR A 1 113 ? -7.998 27.630 10.885 1.00 85.44 113 TYR A O 1
ATOM 870 N N . THR A 1 114 ? -6.032 26.649 10.429 1.00 84.69 114 THR A N 1
ATOM 871 C CA . THR A 1 114 ? -6.532 25.889 9.279 1.00 84.69 114 THR A CA 1
ATOM 872 C C . THR A 1 114 ? -6.974 24.493 9.735 1.00 84.69 114 THR A C 1
ATOM 874 O O . THR A 1 114 ? -6.119 23.630 9.965 1.00 84.69 114 THR A O 1
ATOM 877 N N . PRO A 1 115 ? -8.283 24.209 9.864 1.00 84.94 115 PRO A N 1
ATOM 878 C CA . PRO A 1 115 ? -8.750 22.869 10.192 1.00 84.94 115 PRO A CA 1
ATOM 879 C C . PRO A 1 115 ? -8.441 21.888 9.060 1.00 84.94 115 PRO A C 1
ATOM 881 O O . PRO A 1 115 ? -8.729 22.140 7.883 1.00 84.94 115 PRO A O 1
ATOM 884 N N . ILE A 1 116 ? -7.883 20.735 9.423 1.00 84.25 116 ILE A N 1
ATOM 885 C CA . ILE A 1 116 ? -7.571 19.652 8.487 1.00 84.25 116 ILE A CA 1
ATOM 886 C C . ILE A 1 116 ? -7.936 18.294 9.067 1.00 84.25 116 ILE A C 1
ATOM 888 O O . ILE A 1 116 ? -7.923 18.091 10.280 1.00 84.25 116 ILE A O 1
ATOM 892 N N . LYS A 1 117 ? -8.218 17.341 8.184 1.00 84.62 117 LYS A N 1
ATOM 893 C CA . LYS A 1 117 ? -8.219 15.915 8.508 1.00 84.62 117 LYS A CA 1
ATOM 894 C C . LYS A 1 117 ? -7.077 15.242 7.746 1.00 84.62 117 LYS A C 1
ATOM 896 O O . LYS A 1 117 ? -6.821 15.592 6.598 1.00 84.62 117 LYS A O 1
ATOM 901 N N . TYR A 1 118 ? -6.392 14.285 8.363 1.00 83.62 118 TYR A N 1
ATOM 902 C CA . TYR A 1 118 ? -5.299 13.543 7.728 1.00 83.62 118 TYR A CA 1
ATOM 903 C C . TYR A 1 118 ? -5.641 12.053 7.707 1.00 83.62 118 TYR A C 1
ATOM 905 O O . TYR A 1 118 ? -5.838 11.451 8.759 1.00 83.62 118 TYR A O 1
ATOM 913 N N . GLY A 1 119 ? -5.766 11.472 6.516 1.00 86.75 119 GLY A N 1
ATOM 914 C CA . GLY A 1 119 ? -6.197 10.085 6.354 1.00 86.75 119 GLY A CA 1
ATOM 915 C C . GLY A 1 119 ? -6.342 9.685 4.891 1.00 86.75 119 GLY A C 1
ATOM 916 O O . GLY A 1 119 ? -5.820 10.354 4.001 1.00 86.75 119 GLY A O 1
ATOM 917 N N . PHE A 1 120 ? -7.055 8.589 4.659 1.00 86.75 120 PHE A N 1
ATOM 918 C CA . PHE A 1 120 ? -7.302 8.016 3.340 1.00 86.75 120 PHE A CA 1
ATOM 919 C C . PHE A 1 120 ? -8.630 8.494 2.775 1.00 86.75 120 PHE A C 1
ATOM 921 O O . PHE A 1 120 ? -9.651 8.403 3.458 1.00 86.75 120 PHE A O 1
ATOM 928 N N . ASP A 1 121 ? -8.635 8.962 1.534 1.00 84.38 121 ASP A N 1
ATOM 929 C CA . ASP A 1 121 ? -9.867 9.227 0.791 1.00 84.38 121 ASP A CA 1
ATOM 930 C C . ASP A 1 121 ? -10.519 7.952 0.269 1.00 84.38 121 ASP A C 1
ATOM 932 O O . ASP A 1 121 ? -9.995 6.853 0.415 1.00 84.38 121 ASP A O 1
ATOM 936 N N . LEU A 1 122 ? -11.670 8.100 -0.383 1.00 82.00 122 LEU A N 1
ATOM 937 C CA . LEU A 1 122 ? -12.418 6.979 -0.948 1.00 82.00 122 LEU A CA 1
ATOM 938 C C . LEU A 1 122 ? -11.602 6.171 -1.967 1.00 82.00 122 LEU A C 1
ATOM 940 O O . LEU A 1 122 ? -11.708 4.945 -2.002 1.00 82.00 122 LEU A O 1
ATOM 944 N N . ALA A 1 123 ? -10.762 6.830 -2.771 1.00 82.06 123 ALA A N 1
ATOM 945 C CA . ALA A 1 123 ? -9.918 6.148 -3.745 1.00 82.06 123 ALA A CA 1
ATOM 946 C C . ALA A 1 123 ? -8.845 5.294 -3.050 1.00 82.06 123 ALA A C 1
ATOM 948 O O . ALA A 1 123 ? -8.737 4.098 -3.332 1.00 82.06 123 ALA A O 1
ATOM 949 N N . ALA A 1 124 ? -8.110 5.866 -2.095 1.00 83.56 124 ALA A N 1
ATOM 950 C CA . ALA A 1 124 ? -7.129 5.152 -1.285 1.00 83.56 124 ALA A CA 1
ATOM 951 C C . ALA A 1 124 ? -7.769 4.022 -0.472 1.00 83.56 124 ALA A C 1
ATOM 953 O O . ALA A 1 124 ? -7.238 2.912 -0.448 1.00 83.56 124 ALA A O 1
ATOM 954 N N . GLN A 1 125 ? -8.933 4.275 0.132 1.00 85.88 125 GLN A N 1
ATOM 955 C CA . GLN A 1 125 ? -9.717 3.272 0.850 1.00 85.88 125 GLN A CA 1
ATOM 956 C C . GLN A 1 125 ? -10.029 2.081 -0.052 1.00 85.88 125 GLN A C 1
ATOM 958 O O . GLN A 1 125 ? -9.689 0.953 0.289 1.00 85.88 125 GLN A O 1
ATOM 963 N N . SER A 1 126 ? -10.589 2.329 -1.239 1.00 82.44 126 SER A N 1
ATOM 964 C CA . SER A 1 126 ? -10.937 1.263 -2.185 1.00 82.44 126 SER A CA 1
ATOM 965 C C . SER A 1 126 ? -9.721 0.445 -2.633 1.00 82.44 126 SER A C 1
ATOM 967 O O . SER A 1 126 ? -9.806 -0.778 -2.742 1.00 82.44 126 SER A O 1
ATOM 969 N N . ALA A 1 127 ? -8.572 1.096 -2.834 1.00 83.88 127 ALA A N 1
ATOM 970 C CA . ALA A 1 127 ? -7.336 0.430 -3.222 1.00 83.88 127 ALA A CA 1
ATOM 971 C C . ALA A 1 127 ? -6.801 -0.477 -2.103 1.00 83.88 127 ALA A C 1
ATOM 973 O O . ALA A 1 127 ? -6.425 -1.623 -2.357 1.00 83.88 127 ALA A O 1
ATOM 974 N N . ILE A 1 128 ? -6.802 0.019 -0.863 1.00 86.56 128 ILE A N 1
ATOM 975 C CA . ILE A 1 128 ? -6.365 -0.738 0.315 1.00 86.56 128 ILE A CA 1
ATOM 976 C C . ILE A 1 128 ? -7.326 -1.901 0.588 1.00 86.56 128 ILE A C 1
ATOM 978 O O . ILE A 1 128 ? -6.875 -3.024 0.800 1.00 86.56 128 ILE A O 1
ATOM 982 N N . GLU A 1 129 ? -8.639 -1.663 0.530 1.00 87.06 129 GLU A N 1
ATOM 983 C CA . GLU A 1 129 ? -9.651 -2.713 0.679 1.00 87.06 129 GLU A CA 1
ATOM 984 C C . GLU A 1 129 ? -9.476 -3.807 -0.373 1.00 87.06 129 GLU A C 1
ATOM 986 O O . GLU A 1 129 ? -9.440 -4.983 -0.021 1.00 87.06 129 GLU A O 1
ATOM 991 N N . SER A 1 130 ? -9.316 -3.441 -1.649 1.00 86.12 130 SER A N 1
ATOM 992 C CA . SER A 1 130 ? -9.089 -4.407 -2.730 1.00 86.12 130 SER A CA 1
ATOM 993 C C . SER A 1 130 ? -7.860 -5.273 -2.458 1.00 86.12 130 SER A C 1
ATOM 995 O O . SER A 1 130 ? -7.936 -6.493 -2.570 1.00 86.12 130 SER A O 1
ATOM 997 N N . ALA A 1 131 ? -6.746 -4.666 -2.035 1.00 87.19 131 ALA A N 1
ATOM 998 C CA . ALA A 1 131 ? -5.524 -5.399 -1.713 1.00 87.19 131 ALA A CA 1
ATOM 999 C C . ALA A 1 131 ? -5.709 -6.372 -0.534 1.00 87.19 131 ALA A C 1
ATOM 1001 O O . ALA A 1 131 ? -5.150 -7.472 -0.538 1.00 87.19 131 ALA A O 1
ATOM 1002 N N . LEU A 1 132 ? -6.494 -5.983 0.474 1.00 88.25 132 LEU A N 1
ATOM 1003 C CA . LEU A 1 132 ? -6.828 -6.845 1.609 1.00 88.25 132 LEU A CA 1
ATOM 1004 C C . LEU A 1 132 ? -7.721 -8.013 1.182 1.00 88.25 132 LEU A C 1
ATOM 1006 O O . LEU A 1 132 ? -7.465 -9.146 1.585 1.00 88.25 132 LEU A O 1
ATOM 1010 N N . TYR A 1 133 ? -8.725 -7.769 0.339 1.00 87.81 133 TYR A N 1
ATOM 1011 C CA . TYR A 1 133 ? -9.587 -8.824 -0.197 1.00 87.81 133 TYR A CA 1
ATOM 1012 C C . TYR A 1 133 ? -8.819 -9.829 -1.056 1.00 87.81 133 TYR A C 1
ATOM 1014 O O . TYR A 1 133 ? -9.016 -11.034 -0.889 1.00 87.81 133 TYR A O 1
ATOM 1022 N N . ASP A 1 134 ? -7.901 -9.362 -1.905 1.00 87.50 134 ASP A N 1
ATOM 1023 C CA . ASP A 1 134 ? -7.034 -10.237 -2.700 1.00 87.50 134 ASP A CA 1
ATOM 1024 C C . ASP A 1 134 ? -6.158 -11.121 -1.799 1.00 87.50 134 ASP A C 1
ATOM 1026 O O . ASP A 1 134 ? -6.019 -12.326 -2.023 1.00 87.50 134 ASP A O 1
ATOM 1030 N N . TRP A 1 135 ? -5.602 -10.540 -0.733 1.00 89.19 135 TRP A N 1
ATOM 1031 C CA . TRP A 1 135 ? -4.799 -11.263 0.252 1.00 89.19 135 TRP A CA 1
ATOM 1032 C C . TRP A 1 135 ? -5.615 -12.297 1.034 1.00 89.19 135 TRP A C 1
ATOM 1034 O O . TRP A 1 135 ? -5.174 -13.437 1.200 1.00 89.19 135 TRP A O 1
ATOM 1044 N N . ALA A 1 136 ? -6.814 -11.924 1.482 1.00 87.44 136 ALA A N 1
ATOM 1045 C CA . ALA A 1 136 ? -7.706 -12.811 2.218 1.00 87.44 136 ALA A CA 1
ATOM 1046 C C . ALA A 1 136 ? -8.199 -13.967 1.338 1.00 87.44 136 ALA A C 1
ATOM 1048 O O . ALA A 1 136 ? -8.233 -15.112 1.791 1.00 87.44 136 ALA A O 1
ATOM 1049 N N . GLY A 1 137 ? -8.478 -13.700 0.057 1.00 85.50 137 GLY A N 1
ATOM 1050 C CA . GLY A 1 137 ? -8.825 -14.716 -0.937 1.00 85.50 137 GLY A CA 1
ATOM 1051 C C . GLY A 1 137 ? -7.723 -15.760 -1.132 1.00 85.50 137 GLY A C 1
ATOM 1052 O O . GLY A 1 137 ? -8.011 -16.955 -1.159 1.00 85.50 137 GLY A O 1
ATOM 1053 N N . GLN A 1 138 ? -6.453 -15.339 -1.171 1.00 85.38 138 GLN A N 1
ATOM 1054 C CA . GLN A 1 138 ? -5.305 -16.259 -1.244 1.00 85.38 138 GLN A CA 1
ATOM 1055 C C . GLN A 1 138 ? -5.157 -17.145 0.004 1.00 85.38 138 GLN A C 1
ATOM 1057 O O . GLN A 1 138 ? -4.576 -18.227 -0.079 1.00 85.38 138 GLN A O 1
ATOM 1062 N N . ARG A 1 139 ? -5.672 -16.699 1.157 1.00 83.38 139 ARG A N 1
ATOM 1063 C CA . ARG A 1 139 ? -5.587 -17.410 2.445 1.00 83.38 139 ARG A CA 1
ATOM 1064 C C . ARG A 1 139 ? -6.866 -18.096 2.893 1.00 83.38 139 ARG A C 1
ATOM 1066 O O . ARG A 1 139 ? -6.854 -18.719 3.948 1.00 83.38 139 ARG A O 1
ATOM 1073 N N . GLN A 1 140 ? -7.942 -17.986 2.117 1.00 83.38 140 GLN A N 1
ATOM 1074 C CA . GLN A 1 140 ? -9.277 -18.445 2.513 1.00 83.38 140 GLN A CA 1
ATOM 1075 C C . GLN A 1 140 ? -9.751 -17.841 3.851 1.00 83.38 140 GLN A C 1
ATOM 1077 O O . GLN A 1 140 ? -10.498 -18.474 4.593 1.00 83.38 140 GLN A O 1
ATOM 1082 N N . GLN A 1 141 ? -9.324 -16.613 4.158 1.00 85.38 141 GLN A N 1
ATOM 1083 C CA . GLN A 1 141 ? -9.739 -15.873 5.353 1.00 85.38 141 GLN A CA 1
ATOM 1084 C C . GLN A 1 141 ? -10.933 -14.972 5.042 1.00 85.38 141 GLN A C 1
ATOM 1086 O O . GLN A 1 141 ? -11.086 -14.483 3.917 1.00 85.38 141 GLN A O 1
ATOM 1091 N N . LYS A 1 142 ? -11.791 -14.735 6.036 1.00 86.75 142 LYS A N 1
ATOM 1092 C CA . LYS A 1 142 ? -12.926 -13.819 5.900 1.00 86.75 142 LYS A CA 1
ATOM 1093 C C . LYS A 1 142 ? -12.508 -12.415 6.330 1.00 86.75 142 LYS A C 1
ATOM 1095 O O . LYS A 1 142 ? -11.872 -12.230 7.364 1.00 86.75 142 LYS A O 1
ATOM 1100 N N . ILE A 1 143 ? -12.918 -11.422 5.543 1.00 85.69 143 ILE A N 1
ATOM 1101 C CA . ILE A 1 143 ? -12.898 -10.014 5.947 1.00 85.69 143 ILE A CA 1
ATOM 1102 C C . ILE A 1 143 ? -14.329 -9.594 6.257 1.00 85.69 143 ILE A C 1
ATOM 1104 O O . ILE A 1 143 ? -15.228 -9.727 5.419 1.00 85.69 143 ILE A O 1
ATOM 1108 N N . LEU A 1 144 ? -14.534 -9.080 7.464 1.00 85.31 144 LEU A N 1
ATOM 1109 C CA . LEU A 1 144 ? -15.807 -8.557 7.942 1.00 85.31 144 LEU A CA 1
ATOM 1110 C C . LEU A 1 144 ? -15.675 -7.072 8.270 1.00 85.31 144 LEU A C 1
ATOM 1112 O O . LEU A 1 144 ? -14.589 -6.585 8.561 1.00 85.31 144 LEU A O 1
ATOM 1116 N N . GLY A 1 145 ? -16.788 -6.349 8.213 1.00 82.19 145 GLY A N 1
ATOM 1117 C CA . GLY A 1 145 ? -16.874 -4.969 8.688 1.00 82.19 145 GLY A CA 1
ATOM 1118 C C . GLY A 1 145 ? -17.876 -4.867 9.824 1.00 82.19 145 GLY A C 1
ATOM 1119 O O . GLY A 1 145 ? -18.868 -5.611 9.843 1.00 82.19 145 GLY A O 1
ATOM 1120 N N . ARG A 1 146 ? -17.637 -3.943 10.755 1.00 78.88 146 ARG A N 1
ATOM 1121 C CA . ARG A 1 146 ? -18.591 -3.648 11.820 1.00 78.88 146 ARG A CA 1
ATOM 1122 C C . ARG A 1 146 ? -19.715 -2.768 11.272 1.00 78.88 146 ARG A C 1
ATOM 1124 O O . ARG A 1 146 ? -19.483 -1.698 10.710 1.00 78.88 146 ARG A O 1
ATOM 1131 N N . ARG A 1 147 ? -20.953 -3.237 11.399 1.00 74.06 147 ARG A N 1
ATOM 1132 C CA . ARG A 1 147 ? -22.153 -2.487 11.011 1.00 74.06 147 ARG A CA 1
ATOM 1133 C C . ARG A 1 147 ? -22.557 -1.507 12.112 1.00 74.06 147 ARG A C 1
ATOM 1135 O O . ARG A 1 147 ? -22.128 -1.621 13.258 1.00 74.06 147 ARG A O 1
ATOM 1142 N N . LEU A 1 148 ? -23.411 -0.544 11.761 1.00 67.88 148 LEU A N 1
ATOM 1143 C CA . LEU A 1 148 ? -23.930 0.469 12.695 1.00 67.88 148 LEU A CA 1
ATOM 1144 C C . LEU A 1 148 ? -24.724 -0.138 13.863 1.00 67.88 148 LEU A C 1
ATOM 1146 O O . LEU A 1 148 ? -24.777 0.452 14.936 1.00 67.88 148 LEU A O 1
ATOM 1150 N N . ASP A 1 149 ? -25.308 -1.319 13.665 1.00 68.19 149 ASP A N 1
ATOM 1151 C CA . ASP A 1 149 ? -26.009 -2.100 14.692 1.00 68.19 149 ASP A CA 1
ATOM 1152 C C . ASP A 1 149 ? -25.053 -2.891 15.611 1.00 68.19 149 ASP A C 1
ATOM 1154 O O . ASP A 1 149 ? -25.496 -3.623 16.495 1.00 68.19 149 ASP A O 1
ATOM 1158 N N . GLY A 1 150 ? -23.738 -2.757 15.411 1.00 68.62 150 GLY A N 1
ATOM 1159 C CA . GLY A 1 150 ? -22.710 -3.480 16.153 1.00 68.62 150 GLY A CA 1
ATOM 1160 C C . GLY A 1 150 ? -22.534 -4.938 15.725 1.00 68.62 150 GLY A C 1
ATOM 1161 O O . GLY A 1 150 ? -21.731 -5.641 16.337 1.00 68.62 150 GLY A O 1
ATOM 1162 N N . THR A 1 151 ? -23.246 -5.404 14.693 1.00 76.06 151 THR A N 1
ATOM 1163 C CA . THR A 1 151 ? -23.075 -6.758 14.156 1.00 76.06 151 THR A CA 1
ATOM 1164 C C . THR A 1 151 ? -21.927 -6.817 13.154 1.00 76.06 151 THR A C 1
ATOM 1166 O O . THR A 1 151 ? -21.624 -5.849 12.450 1.00 76.06 151 THR A O 1
ATOM 1169 N N . LEU A 1 152 ? -21.273 -7.976 13.077 1.00 79.94 152 LEU A N 1
ATOM 1170 C CA . LEU A 1 152 ? -20.295 -8.253 12.034 1.00 79.94 152 LEU A CA 1
ATOM 1171 C C . LEU A 1 152 ? -21.010 -8.816 10.815 1.00 79.94 152 LEU A C 1
ATOM 1173 O O . LEU A 1 152 ? -21.871 -9.691 10.917 1.00 79.94 152 LEU A O 1
ATOM 1177 N N . GLY A 1 153 ? -20.652 -8.319 9.642 1.00 75.50 153 GLY A N 1
ATOM 1178 C CA . GLY A 1 153 ? -21.191 -8.837 8.398 1.00 75.50 153 GLY A CA 1
ATOM 1179 C C . GLY A 1 153 ? -20.192 -8.718 7.268 1.00 75.50 153 GLY A C 1
ATOM 1180 O O . GLY A 1 153 ? -19.187 -8.011 7.373 1.00 75.50 153 GLY A O 1
ATOM 1181 N N . LYS A 1 154 ? -20.500 -9.391 6.152 1.00 70.06 154 LYS A N 1
ATOM 1182 C CA . LYS A 1 154 ? -19.791 -9.137 4.899 1.00 70.06 154 LYS A CA 1
ATOM 1183 C C . LYS A 1 154 ? -19.848 -7.644 4.627 1.00 70.06 154 LYS A C 1
ATOM 1185 O O . LYS A 1 154 ? -20.931 -7.058 4.530 1.00 70.06 154 LYS A O 1
ATOM 1190 N N . ARG A 1 155 ? -18.669 -7.054 4.510 1.00 65.50 155 ARG A N 1
ATOM 1191 C CA . ARG A 1 155 ? -18.505 -5.670 4.120 1.00 65.50 155 ARG A CA 1
ATOM 1192 C C . ARG A 1 155 ? -18.741 -5.601 2.613 1.00 65.50 155 ARG A C 1
ATOM 1194 O O . ARG A 1 155 ? -17.807 -5.660 1.825 1.00 65.50 155 ARG A O 1
ATOM 1201 N N . THR A 1 156 ? -20.007 -5.532 2.196 1.00 56.41 156 THR A N 1
ATOM 1202 C CA . THR A 1 156 ? -20.349 -4.974 0.877 1.00 56.41 156 THR A CA 1
ATOM 1203 C C . THR A 1 156 ? -19.643 -3.640 0.812 1.00 56.41 156 THR A C 1
ATOM 1205 O O . THR A 1 156 ? -19.914 -2.856 1.716 1.00 56.41 156 THR A O 1
ATOM 1208 N N . GLN A 1 157 ? -18.726 -3.446 -0.150 1.00 52.16 157 GLN A N 1
ATOM 1209 C CA . GLN A 1 157 ? -17.948 -2.220 -0.372 1.00 52.16 157 GLN A CA 1
ATOM 1210 C C . GLN A 1 157 ? -18.804 -1.000 -0.040 1.00 52.16 157 GLN A C 1
ATOM 1212 O O . GLN A 1 157 ? -19.533 -0.475 -0.880 1.00 52.16 157 GLN A O 1
ATOM 1217 N N . MET A 1 158 ? -18.760 -0.570 1.218 1.00 48.94 158 MET A N 1
ATOM 1218 C CA . MET A 1 158 ? -19.353 0.681 1.614 1.00 48.94 158 MET A CA 1
ATOM 1219 C C . MET A 1 158 ? -18.260 1.655 1.248 1.00 48.94 158 MET A C 1
ATOM 1221 O O . MET A 1 158 ? -17.457 2.063 2.081 1.00 48.94 158 MET A O 1
ATOM 1225 N N . LEU A 1 159 ? -18.240 2.009 -0.040 1.00 49.31 159 LEU A N 1
ATOM 1226 C CA . LEU A 1 159 ? -18.013 3.394 -0.391 1.00 49.31 159 LEU A CA 1
ATOM 1227 C C . LEU A 1 159 ? -18.908 4.148 0.586 1.00 49.31 159 LEU A C 1
ATOM 1229 O O . LEU A 1 159 ? -20.132 4.114 0.439 1.00 49.31 159 LEU A O 1
ATOM 1233 N N . ARG A 1 160 ? -18.330 4.721 1.652 1.00 51.16 160 ARG A N 1
ATOM 1234 C CA . ARG A 1 160 ? -19.004 5.821 2.327 1.00 51.16 160 ARG A CA 1
ATOM 1235 C C . ARG A 1 160 ? -19.360 6.737 1.172 1.00 51.16 160 ARG A C 1
ATOM 1237 O O . ARG A 1 160 ? -18.466 7.243 0.494 1.00 51.16 160 ARG A O 1
ATOM 1244 N N . GLY A 1 161 ? -20.649 6.808 0.846 1.00 46.16 161 GLY A N 1
ATOM 1245 C CA . GLY A 1 161 ? -21.104 7.780 -0.125 1.00 46.16 161 GLY A CA 1
ATOM 1246 C C . GLY A 1 161 ? -20.535 9.113 0.328 1.00 46.16 161 GLY A C 1
ATOM 1247 O O . GLY A 1 161 ? -20.369 9.334 1.530 1.00 46.16 161 GLY A O 1
ATOM 1248 N N . TYR A 1 162 ? -20.177 9.976 -0.618 1.00 48.00 162 TYR A N 1
ATOM 1249 C CA . TYR A 1 162 ? -20.036 11.386 -0.290 1.00 48.00 162 TYR A CA 1
ATOM 1250 C C . TYR A 1 162 ? -21.234 11.744 0.593 1.00 48.00 162 TYR A C 1
ATOM 1252 O O . TYR A 1 162 ? -22.367 11.620 0.125 1.00 48.00 162 TYR A O 1
ATOM 1260 N N . ASP A 1 163 ? -20.999 12.076 1.866 1.00 51.06 163 ASP A N 1
ATOM 1261 C CA . ASP A 1 163 ? -22.048 12.415 2.831 1.00 51.06 163 ASP A CA 1
ATOM 1262 C C . ASP A 1 163 ? -22.613 13.789 2.446 1.00 51.06 163 ASP A C 1
ATOM 1264 O O . ASP A 1 163 ? -22.398 14.764 3.153 1.00 51.06 163 ASP A O 1
ATOM 1268 N N . GLY A 1 164 ? -23.233 13.885 1.262 1.00 45.47 164 GLY A N 1
ATOM 1269 C CA . GLY A 1 164 ? -24.026 14.983 0.697 1.00 45.47 164 GLY A CA 1
ATOM 1270 C C . GLY A 1 164 ? -23.505 16.413 0.854 1.00 45.47 164 GLY A C 1
ATOM 1271 O O . GLY A 1 164 ? -24.248 17.353 0.594 1.00 45.47 164 GLY A O 1
ATOM 1272 N N . GLY A 1 165 ? -22.275 16.616 1.312 1.00 59.28 165 GLY A N 1
ATOM 1273 C CA . GLY A 1 165 ? -21.865 17.853 1.951 1.00 59.28 165 GLY A CA 1
ATOM 1274 C C . GLY A 1 165 ? -20.361 18.048 1.918 1.00 59.28 165 GLY A C 1
ATOM 1275 O O . GLY A 1 165 ? -19.587 17.124 1.695 1.00 59.28 165 GLY A O 1
ATOM 1276 N N . PHE A 1 166 ? -19.951 19.289 2.153 1.00 65.75 166 PHE A N 1
ATOM 1277 C CA . PHE A 1 166 ? -18.573 19.754 2.002 1.00 65.75 166 PHE A CA 1
ATOM 1278 C C . PHE A 1 166 ? -17.606 19.277 3.113 1.00 65.75 166 PHE A C 1
ATOM 1280 O O . PHE A 1 166 ? -16.595 19.924 3.368 1.00 65.75 166 PHE A O 1
ATOM 1287 N N . ASP A 1 167 ? -17.906 18.175 3.808 1.00 70.69 167 ASP A N 1
ATOM 1288 C CA . ASP A 1 167 ? -17.007 17.606 4.822 1.00 70.69 167 ASP A CA 1
ATOM 1289 C C . ASP A 1 167 ? -15.911 16.775 4.127 1.00 70.69 167 ASP A C 1
ATOM 1291 O O . ASP A 1 167 ? -16.236 15.909 3.308 1.00 70.69 167 ASP A O 1
ATOM 1295 N N . PRO A 1 168 ? -14.618 16.998 4.422 1.00 73.06 168 PRO A N 1
ATOM 1296 C CA . PRO A 1 168 ? -13.560 16.125 3.938 1.00 73.06 168 PRO A CA 1
ATOM 1297 C C . PRO A 1 168 ? -13.787 14.663 4.362 1.00 73.06 168 PRO A C 1
ATOM 1299 O O . PRO A 1 168 ? -13.691 14.304 5.542 1.00 73.06 168 PRO A O 1
ATOM 1302 N N . SER A 1 169 ? -14.051 13.798 3.380 1.00 77.31 169 SER A N 1
ATOM 1303 C CA . SER A 1 169 ? -14.300 12.367 3.568 1.00 77.31 169 SER A CA 1
ATOM 1304 C C . SER A 1 169 ? -12.989 11.576 3.612 1.00 77.31 169 SER A C 1
ATOM 1306 O O . SER A 1 169 ? -12.669 10.823 2.691 1.00 77.31 169 SER A O 1
ATOM 1308 N N . VAL A 1 170 ? -12.209 11.768 4.676 1.00 82.88 170 VAL A N 1
ATOM 1309 C CA . VAL A 1 170 ? -11.017 10.951 4.946 1.00 82.88 170 VAL A CA 1
ATOM 1310 C C . VAL A 1 170 ? -11.221 10.068 6.168 1.00 82.88 170 VAL A C 1
ATOM 1312 O O . VAL A 1 170 ? -11.918 10.429 7.116 1.00 82.88 170 VAL A O 1
ATOM 1315 N N . SER A 1 171 ? -10.628 8.881 6.150 1.00 85.19 171 SER A N 1
ATOM 1316 C CA . SER A 1 171 ? -10.749 7.898 7.228 1.00 85.19 171 SER A CA 1
ATOM 1317 C C . SER A 1 171 ? -9.399 7.270 7.546 1.00 85.19 171 SER A C 1
ATOM 1319 O O . SER A 1 171 ? -8.511 7.209 6.695 1.00 85.19 171 SER A O 1
ATOM 1321 N N . ARG A 1 172 ? -9.237 6.811 8.784 1.00 87.25 172 ARG A N 1
ATOM 1322 C CA . ARG A 1 172 ? -8.135 5.938 9.184 1.00 87.25 172 ARG A CA 1
ATOM 1323 C C . ARG A 1 172 ? -8.554 4.480 9.061 1.00 87.25 172 ARG A C 1
ATOM 1325 O O . ARG A 1 172 ? -9.731 4.157 9.215 1.00 87.25 172 ARG A O 1
ATOM 1332 N N . LEU A 1 173 ? -7.574 3.635 8.796 1.00 88.25 173 LEU A N 1
ATOM 1333 C CA . LEU A 1 173 ? -7.710 2.194 8.700 1.00 88.25 173 LEU A CA 1
ATOM 1334 C C . LEU A 1 173 ? -7.475 1.564 10.076 1.00 88.25 173 LEU A C 1
ATOM 1336 O O . LEU A 1 173 ? -6.426 1.794 10.682 1.00 88.25 173 LEU A O 1
ATOM 1340 N N . GLU A 1 174 ? -8.408 0.727 10.517 1.00 86.94 174 GLU A N 1
ATOM 1341 C CA . GLU A 1 174 ? -8.237 -0.153 11.670 1.00 86.94 174 GLU A CA 1
ATOM 1342 C C . GLU A 1 174 ? -8.467 -1.609 11.246 1.00 86.94 174 GLU A C 1
ATOM 1344 O O . GLU A 1 174 ? -9.504 -1.957 10.676 1.00 86.94 174 GLU A O 1
ATOM 1349 N N . VAL A 1 175 ? -7.467 -2.457 11.497 1.00 87.25 175 VAL A N 1
ATOM 1350 C CA . VAL A 1 175 ? -7.520 -3.901 11.239 1.00 87.25 175 VAL A CA 1
ATOM 1351 C C . VAL A 1 175 ? -7.454 -4.649 12.566 1.00 87.25 175 VAL A C 1
ATOM 1353 O O . VAL A 1 175 ? -6.442 -4.623 13.270 1.00 87.25 175 VAL A O 1
ATOM 1356 N N . CYS A 1 176 ? -8.531 -5.349 12.894 1.00 85.69 176 CYS A N 1
ATOM 1357 C CA . CYS A 1 176 ? -8.700 -6.055 14.153 1.00 85.69 176 CYS A CA 1
ATOM 1358 C C . CYS A 1 176 ? -8.953 -7.552 13.946 1.00 85.69 176 CYS A C 1
ATOM 1360 O O . CYS A 1 176 ? -9.379 -7.996 12.888 1.00 85.69 176 CYS A O 1
ATOM 1362 N N . GLU A 1 177 ? -8.664 -8.333 14.979 1.00 85.44 177 GLU A N 1
ATOM 1363 C CA . GLU A 1 177 ? -9.051 -9.738 15.092 1.00 85.44 177 GLU A CA 1
ATOM 1364 C C . GLU A 1 177 ? -10.426 -9.788 15.766 1.00 85.44 177 GLU A C 1
ATOM 1366 O O . GLU A 1 177 ? -10.724 -8.909 16.587 1.00 85.44 177 GLU A O 1
ATOM 1371 N N . PRO A 1 178 ? -11.257 -10.792 15.453 1.00 85.19 178 PRO A N 1
ATOM 1372 C CA . PRO A 1 178 ? -12.492 -11.037 16.175 1.00 85.19 178 PRO A CA 1
ATOM 1373 C C . PRO A 1 178 ? -12.221 -11.212 17.665 1.00 85.19 178 PRO A C 1
ATOM 1375 O O . PRO A 1 178 ? -11.348 -11.987 18.061 1.00 85.19 178 PRO A O 1
ATOM 1378 N N . SER A 1 179 ? -12.970 -10.488 18.496 1.00 85.75 179 SER A N 1
ATOM 1379 C CA . SER A 1 179 ? -12.937 -10.716 19.939 1.00 85.75 179 SER A CA 1
ATOM 1380 C C . SER A 1 179 ? -13.616 -12.045 20.284 1.00 85.75 179 SER A C 1
ATOM 1382 O O . SER A 1 179 ? -14.414 -12.563 19.503 1.00 85.75 179 SER A O 1
ATOM 1384 N N . ASP A 1 180 ? -13.359 -12.587 21.476 1.00 85.25 180 ASP A N 1
ATOM 1385 C CA . ASP A 1 180 ? -14.035 -13.814 21.925 1.00 85.25 180 ASP A CA 1
ATOM 1386 C C . ASP A 1 180 ? -15.566 -13.654 21.929 1.00 85.25 180 ASP A C 1
ATOM 1388 O O . ASP A 1 180 ? -16.283 -14.561 21.521 1.00 85.25 180 ASP A O 1
ATOM 1392 N N . LEU A 1 181 ? -16.062 -12.454 22.250 1.00 83.50 181 LEU A N 1
ATOM 1393 C CA . LEU A 1 181 ? -17.486 -12.115 22.167 1.00 83.50 181 LEU A CA 1
ATOM 1394 C C . LEU A 1 181 ? -18.022 -12.134 20.728 1.00 83.50 181 LEU A C 1
ATOM 1396 O O . LEU A 1 181 ? -19.183 -12.477 20.505 1.00 83.50 181 LEU A O 1
ATOM 1400 N N . ASP A 1 182 ? -17.206 -11.744 19.748 1.00 83.06 182 ASP A N 1
ATOM 1401 C CA . ASP A 1 182 ? -17.598 -11.773 18.337 1.00 83.06 182 ASP A CA 1
ATOM 1402 C C . ASP A 1 182 ? -17.717 -13.218 17.836 1.00 83.06 182 ASP A C 1
ATOM 1404 O O . ASP A 1 182 ? -18.661 -13.547 17.118 1.00 83.06 182 ASP A O 1
ATOM 1408 N N . ILE A 1 183 ? -16.800 -14.086 18.275 1.00 84.56 183 ILE A N 1
ATOM 1409 C CA . ILE A 1 183 ? -16.795 -15.522 17.964 1.00 84.56 183 ILE A CA 1
ATOM 1410 C C . ILE A 1 183 ? -17.979 -16.224 18.640 1.00 84.56 183 ILE A C 1
ATOM 1412 O O . ILE A 1 183 ? -18.667 -17.021 18.007 1.00 84.56 183 ILE A O 1
ATOM 1416 N N . GLU A 1 184 ? -18.276 -15.892 19.900 1.00 84.12 184 GLU A N 1
ATOM 1417 C CA . GLU A 1 184 ? -19.451 -16.413 20.614 1.00 84.12 184 GLU A CA 1
ATOM 1418 C C . GLU A 1 184 ? -20.766 -16.050 19.910 1.00 84.12 184 GLU A C 1
ATOM 1420 O O . GLU A 1 184 ? -21.691 -16.861 19.846 1.00 84.12 184 GLU A O 1
ATOM 1425 N N . ARG A 1 185 ? -20.858 -14.836 19.355 1.00 83.12 185 ARG A N 1
ATOM 1426 C CA . ARG A 1 185 ? -22.048 -14.364 18.629 1.00 83.12 185 ARG A CA 1
ATOM 1427 C C . ARG A 1 185 ? -22.175 -14.949 17.225 1.00 83.12 185 ARG A C 1
ATOM 1429 O O . ARG A 1 185 ? -23.280 -14.978 16.684 1.00 83.12 185 ARG A O 1
ATOM 1436 N N . GLN A 1 186 ? -21.071 -15.372 16.621 1.00 83.06 186 GLN A N 1
ATOM 1437 C CA . GLN A 1 186 ? -21.013 -15.899 15.260 1.00 83.06 186 GLN A CA 1
ATOM 1438 C C . GLN A 1 186 ? -20.014 -17.066 15.202 1.00 83.06 186 GLN A C 1
ATOM 1440 O O . GLN A 1 186 ? -18.841 -16.853 14.908 1.00 83.06 186 GLN A O 1
ATOM 1445 N N . PRO A 1 187 ? -20.461 -18.316 15.418 1.00 78.38 187 PRO A N 1
ATOM 1446 C CA . PRO A 1 187 ? -19.569 -19.478 15.503 1.00 78.38 187 PRO A CA 1
ATOM 1447 C C . PRO A 1 187 ? -18.830 -19.803 14.191 1.00 78.38 187 PRO A C 1
ATOM 1449 O O . PRO A 1 187 ? -17.877 -20.575 14.194 1.00 78.38 187 PRO A O 1
ATOM 1452 N N . ASP A 1 188 ? -19.233 -19.191 13.074 1.00 84.19 188 ASP A N 1
ATOM 1453 C CA . ASP A 1 188 ? -18.560 -19.300 11.777 1.00 84.19 188 ASP A CA 1
ATOM 1454 C C . ASP A 1 188 ? -17.285 -18.435 11.665 1.00 84.19 188 ASP A C 1
ATOM 1456 O O . ASP A 1 188 ? -16.625 -18.464 10.616 1.00 84.19 188 ASP A O 1
ATOM 1460 N N . LEU A 1 189 ? -16.972 -17.626 12.686 1.00 84.12 189 LEU A N 1
ATOM 1461 C CA . LEU A 1 189 ? -15.789 -16.767 12.752 1.00 84.12 189 LEU A CA 1
ATOM 1462 C C . LEU A 1 189 ? -14.594 -17.490 13.372 1.00 84.12 189 LEU A C 1
ATOM 1464 O O . LEU A 1 189 ? -14.680 -18.098 14.437 1.00 84.12 189 LEU A O 1
ATOM 1468 N N . SER A 1 190 ? -13.444 -17.359 12.720 1.00 85.38 190 SER A N 1
ATOM 1469 C CA . SER A 1 190 ? -12.155 -17.816 13.230 1.00 85.38 190 SER A CA 1
ATOM 1470 C C . SER A 1 190 ? -11.352 -16.646 13.794 1.00 85.38 190 SER A C 1
ATOM 1472 O O . SER A 1 190 ? -11.415 -15.536 13.277 1.00 85.38 190 SER A O 1
ATOM 1474 N N . ARG A 1 191 ? -10.483 -16.901 14.782 1.00 83.94 191 ARG A N 1
ATOM 1475 C CA . ARG A 1 191 ? -9.490 -15.914 15.263 1.00 83.94 191 ARG A CA 1
ATOM 1476 C C . ARG A 1 191 ? -8.525 -15.433 14.175 1.00 83.94 191 ARG A C 1
ATOM 1478 O O . ARG A 1 191 ? -7.851 -14.429 14.353 1.00 83.94 191 ARG A O 1
ATOM 1485 N N . GLN A 1 192 ? -8.428 -16.174 13.074 1.00 82.31 192 GLN A N 1
ATOM 1486 C CA . GLN A 1 192 ? -7.595 -15.817 11.927 1.00 82.31 192 GLN A CA 1
ATOM 1487 C C . GLN A 1 192 ? -8.314 -14.912 10.918 1.00 82.31 192 GLN A C 1
ATOM 1489 O O . GLN A 1 192 ? -7.669 -14.428 9.989 1.00 82.31 192 GLN A O 1
ATOM 1494 N N . ASP A 1 193 ? -9.626 -14.719 11.063 1.00 86.88 193 ASP A N 1
ATOM 1495 C CA . ASP A 1 193 ? -10.378 -13.775 10.244 1.00 86.88 193 ASP A CA 1
ATOM 1496 C C . ASP A 1 193 ? -10.041 -12.338 10.649 1.00 86.88 193 ASP A C 1
ATOM 1498 O O . ASP A 1 193 ? -9.471 -12.081 11.710 1.00 86.88 193 ASP A O 1
ATOM 1502 N N . LEU A 1 194 ? -10.383 -11.385 9.785 1.00 87.44 194 LEU A N 1
ATOM 1503 C CA . LEU A 1 194 ? -10.071 -9.978 9.996 1.00 87.44 194 LEU A CA 1
ATOM 1504 C C . LEU A 1 194 ? -11.340 -9.137 10.027 1.00 87.44 194 LEU A C 1
ATOM 1506 O O . LEU A 1 194 ? -12.229 -9.268 9.185 1.00 87.44 194 LEU A O 1
ATOM 1510 N N . ILE A 1 195 ? -11.376 -8.219 10.981 1.00 87.44 195 ILE A N 1
ATOM 1511 C CA . ILE A 1 195 ? -12.342 -7.136 11.060 1.00 87.44 195 ILE A CA 1
ATOM 1512 C C . ILE A 1 195 ? -11.660 -5.889 10.516 1.00 87.44 195 ILE A C 1
ATOM 1514 O O . ILE A 1 195 ? -10.612 -5.468 11.002 1.00 87.44 195 ILE A O 1
ATOM 1518 N N . LEU A 1 196 ? -12.255 -5.319 9.481 1.00 87.81 196 LEU A N 1
ATOM 1519 C CA . LEU A 1 196 ? -11.776 -4.141 8.792 1.00 87.81 196 LEU A CA 1
ATOM 1520 C C . LEU A 1 196 ? -12.740 -2.992 9.040 1.00 87.81 196 LEU A C 1
ATOM 1522 O O . LEU A 1 196 ? -13.873 -3.032 8.549 1.00 87.81 196 LEU A O 1
ATOM 1526 N N . ASP A 1 197 ? -12.264 -1.947 9.708 1.00 85.38 197 ASP A N 1
ATOM 1527 C CA . ASP A 1 197 ? -13.044 -0.753 10.006 1.00 85.38 197 ASP A CA 1
ATOM 1528 C C . ASP A 1 197 ? -12.353 0.506 9.465 1.00 85.38 197 ASP A C 1
ATOM 1530 O O . ASP A 1 197 ? -11.137 0.679 9.543 1.00 85.38 197 ASP A O 1
ATOM 1534 N N . TRP A 1 198 ? -13.161 1.401 8.893 1.00 84.56 198 TRP A N 1
ATOM 1535 C CA . TRP A 1 198 ? -12.712 2.726 8.473 1.00 84.56 198 TRP A CA 1
ATOM 1536 C C . TRP A 1 198 ? -13.340 3.750 9.386 1.00 84.56 198 TRP A C 1
ATOM 1538 O O . TRP A 1 198 ? -14.561 3.933 9.410 1.00 84.56 198 TRP A O 1
ATOM 1548 N N . ILE A 1 199 ? -12.484 4.398 10.158 1.00 83.81 199 ILE A N 1
ATOM 1549 C CA . ILE A 1 199 ? -12.903 5.298 11.217 1.00 83.81 199 ILE A CA 1
ATOM 1550 C C . ILE A 1 199 ? -12.681 6.719 10.743 1.00 83.81 199 ILE A C 1
ATOM 1552 O O . ILE A 1 199 ? -11.617 7.076 10.244 1.00 83.81 199 ILE A O 1
ATOM 1556 N N . ASP A 1 200 ? -13.704 7.543 10.906 1.00 80.69 200 ASP A N 1
ATOM 1557 C CA . ASP A 1 200 ? -13.627 8.948 10.542 1.00 80.69 200 ASP A CA 1
ATOM 1558 C C . ASP A 1 200 ? -12.613 9.675 11.429 1.00 80.69 200 ASP A C 1
ATOM 1560 O O . ASP A 1 200 ? -12.640 9.555 12.658 1.00 80.69 200 ASP A O 1
ATOM 1564 N N . VAL A 1 201 ? -11.721 10.432 10.801 1.00 81.88 201 VAL A N 1
ATOM 1565 C CA . VAL A 1 201 ? -10.621 11.100 11.496 1.00 81.88 201 VAL A CA 1
ATOM 1566 C C . VAL A 1 201 ? -11.149 12.358 12.203 1.00 81.88 201 VAL A C 1
ATOM 1568 O O . VAL A 1 201 ? -11.966 13.092 11.632 1.00 81.88 201 VAL A O 1
ATOM 1571 N N . PRO A 1 202 ? -10.715 12.642 13.446 1.00 80.56 202 PRO A N 1
ATOM 1572 C CA . PRO A 1 202 ? -11.046 13.900 14.108 1.00 80.56 202 PRO A CA 1
ATOM 1573 C C . PRO A 1 202 ? -10.454 15.110 13.367 1.00 80.56 202 PRO A C 1
ATOM 1575 O O . PRO A 1 202 ? -9.471 15.000 12.635 1.00 80.56 202 PRO A O 1
ATOM 1578 N N . VAL A 1 203 ? -11.050 16.286 13.578 1.00 81.69 203 VAL A N 1
ATOM 1579 C CA . VAL A 1 203 ? -10.538 17.548 13.026 1.00 81.69 203 VAL A CA 1
ATOM 1580 C C . VAL A 1 203 ? -9.302 17.982 13.811 1.00 81.69 203 VAL A C 1
ATOM 1582 O O . VAL A 1 203 ? -9.353 18.106 15.034 1.00 81.69 203 VAL A O 1
ATOM 1585 N N . GLY A 1 204 ? -8.199 18.207 13.102 1.00 82.12 204 GLY A N 1
ATOM 1586 C CA . GLY A 1 204 ? -6.942 18.723 13.638 1.00 82.12 204 GLY A CA 1
ATOM 1587 C C . GLY A 1 204 ? -6.597 20.112 13.099 1.00 82.12 204 GLY A C 1
ATOM 1588 O O . GLY A 1 204 ? -7.326 20.683 12.291 1.00 82.12 204 GLY A O 1
ATOM 1589 N N . MET A 1 205 ? -5.458 20.647 13.542 1.00 80.38 205 MET A N 1
ATOM 1590 C CA . MET A 1 205 ? -4.909 21.943 13.111 1.00 80.38 205 MET A CA 1
ATOM 1591 C C . MET A 1 205 ? -3.741 21.710 12.147 1.00 80.38 205 MET A C 1
ATOM 1593 O O . MET A 1 205 ? -2.811 20.980 12.500 1.00 80.38 205 MET A O 1
ATOM 1597 N N . ALA A 1 206 ? -3.746 22.334 10.966 1.00 76.19 206 ALA A N 1
ATOM 1598 C CA . ALA A 1 206 ? -2.676 22.167 9.973 1.00 76.19 206 ALA A CA 1
ATOM 1599 C C . ALA A 1 206 ? -1.304 22.570 10.509 1.00 76.19 206 ALA A C 1
ATOM 1601 O O . ALA A 1 206 ? -0.294 21.940 10.206 1.00 76.19 206 ALA A O 1
ATOM 1602 N N . GLU A 1 207 ? -1.289 23.597 11.346 1.00 72.75 207 GLU A N 1
ATOM 1603 C CA . GLU A 1 207 ? -0.103 24.193 11.940 1.00 72.75 207 GLU A CA 1
ATOM 1604 C C . GLU A 1 207 ? 0.588 23.223 12.913 1.00 72.75 207 GLU A C 1
ATOM 1606 O O . GLU A 1 207 ? 1.803 23.279 13.087 1.00 72.75 207 GLU A O 1
ATOM 1611 N N . LYS A 1 208 ? -0.165 22.277 13.498 1.00 67.19 208 LYS A N 1
ATOM 1612 C CA . LYS A 1 208 ? 0.383 21.187 14.323 1.00 67.19 208 LYS A CA 1
ATOM 1613 C C . LYS A 1 208 ? 0.864 19.993 13.500 1.00 67.19 208 LYS A C 1
ATOM 1615 O O . LYS A 1 208 ? 1.686 19.221 13.978 1.00 67.19 208 LYS A O 1
ATOM 1620 N N . LEU A 1 209 ? 0.434 19.876 12.242 1.00 62.56 209 LEU A N 1
ATOM 1621 C CA . LEU A 1 209 ? 0.931 18.872 11.296 1.00 62.56 209 LEU A CA 1
ATOM 1622 C C . LEU A 1 209 ? 2.271 19.257 10.642 1.00 62.56 209 LEU A C 1
ATOM 1624 O O . LEU A 1 209 ? 2.677 18.647 9.657 1.00 62.56 209 LEU A O 1
ATOM 1628 N N . VAL A 1 210 ? 3.010 20.226 11.186 1.00 53.78 210 VAL A N 1
ATOM 1629 C CA . VAL A 1 210 ? 4.378 20.527 10.745 1.00 53.78 210 VAL A CA 1
ATOM 1630 C C . VAL A 1 210 ? 5.372 19.821 11.677 1.00 53.78 210 VAL A C 1
ATOM 1632 O O . VAL A 1 210 ? 5.605 20.249 12.803 1.00 53.78 210 VAL A O 1
ATOM 1635 N N . GLY A 1 211 ? 5.975 18.718 11.215 1.00 60.16 211 GLY A N 1
ATOM 1636 C CA . GLY A 1 211 ? 7.062 18.021 11.922 1.00 60.16 211 GLY A CA 1
ATOM 1637 C C . GLY A 1 211 ? 6.638 16.791 12.741 1.00 60.16 211 GLY A C 1
ATOM 1638 O O . GLY A 1 211 ? 6.006 15.881 12.215 1.00 60.16 211 GLY A O 1
ATOM 1639 N N . PHE A 1 212 ? 7.051 16.718 14.014 1.00 44.12 212 PHE A N 1
ATOM 1640 C CA . PHE A 1 212 ? 7.015 15.519 14.881 1.00 44.12 212 PHE A CA 1
ATOM 1641 C C . PHE A 1 212 ? 5.617 14.874 15.030 1.00 44.12 212 PHE A C 1
ATOM 1643 O O . PHE A 1 212 ? 5.507 13.662 15.224 1.00 44.12 212 PHE A O 1
ATOM 1650 N N . ASP A 1 213 ? 4.547 15.660 14.872 1.00 53.97 213 ASP A N 1
ATOM 1651 C CA . ASP A 1 213 ? 3.158 15.187 14.940 1.00 53.97 213 ASP A CA 1
ATOM 1652 C C . ASP A 1 213 ? 2.693 14.485 13.648 1.00 53.97 213 ASP A C 1
ATOM 1654 O O . ASP A 1 213 ? 1.750 13.694 13.668 1.00 53.97 213 ASP A O 1
ATOM 1658 N N . VAL A 1 214 ? 3.393 14.678 12.521 1.00 54.34 214 VAL A N 1
ATOM 1659 C CA . VAL A 1 214 ? 3.161 13.918 11.278 1.00 54.34 214 VAL A CA 1
ATOM 1660 C C . VAL A 1 214 ? 3.543 12.460 11.481 1.00 54.34 214 VAL A C 1
ATOM 1662 O O . VAL A 1 214 ? 2.766 11.576 11.161 1.00 54.34 214 VAL A O 1
ATOM 1665 N N . ALA A 1 215 ? 4.694 12.180 12.094 1.00 52.53 215 ALA A N 1
ATOM 1666 C CA . ALA A 1 215 ? 5.118 10.803 12.350 1.00 52.53 215 ALA A CA 1
ATOM 1667 C C . ALA A 1 215 ? 4.183 10.080 13.340 1.00 52.53 215 ALA A C 1
ATOM 1669 O O . ALA A 1 215 ? 3.933 8.880 13.204 1.00 52.53 215 ALA A O 1
ATOM 1670 N N . ARG A 1 216 ? 3.644 10.804 14.332 1.00 53.78 216 ARG A N 1
ATOM 1671 C CA . ARG A 1 216 ? 2.680 10.258 15.298 1.00 53.78 216 ARG A CA 1
ATOM 1672 C C . ARG A 1 216 ? 1.300 10.052 14.669 1.00 53.78 216 ARG A C 1
ATOM 1674 O O . ARG A 1 216 ? 0.728 8.978 14.839 1.00 53.78 216 ARG A O 1
ATOM 1681 N N . SER A 1 217 ? 0.801 11.025 13.906 1.00 56.59 217 SER A N 1
ATOM 1682 C CA . SER A 1 217 ? -0.464 10.891 13.170 1.00 56.59 217 SER A CA 1
ATOM 1683 C C . SER A 1 217 ? -0.386 9.801 12.097 1.00 56.59 217 SER A C 1
ATOM 1685 O O . SER A 1 217 ? -1.305 8.999 11.995 1.00 56.59 217 SER A O 1
ATOM 1687 N N . GLN A 1 218 ? 0.742 9.656 11.396 1.00 61.12 218 GLN A N 1
ATOM 1688 C CA . GLN A 1 218 ? 0.990 8.576 10.430 1.00 61.12 218 GLN A CA 1
ATOM 1689 C C . GLN A 1 218 ? 0.925 7.175 11.054 1.00 61.12 218 GLN A C 1
ATOM 1691 O O . GLN A 1 218 ? 0.401 6.257 10.424 1.00 61.12 218 GLN A O 1
ATOM 1696 N N . ARG A 1 219 ? 1.410 6.993 12.293 1.00 61.31 219 ARG A N 1
ATOM 1697 C CA . ARG A 1 219 ? 1.339 5.694 12.990 1.00 61.31 219 ARG A CA 1
ATOM 1698 C C . ARG A 1 219 ? -0.084 5.293 13.379 1.00 61.31 219 ARG A C 1
ATOM 1700 O O . ARG A 1 219 ? -0.382 4.107 13.355 1.00 61.31 219 ARG A O 1
ATOM 1707 N N . GLY A 1 220 ? -0.947 6.257 13.705 1.00 68.06 220 GLY A N 1
ATOM 1708 C CA . GLY A 1 220 ? -2.343 6.004 14.097 1.00 68.06 220 GLY A CA 1
ATOM 1709 C C . GLY A 1 220 ? -3.333 5.889 12.930 1.00 68.06 220 GLY A C 1
ATOM 1710 O O . GLY A 1 220 ? -4.526 5.696 13.151 1.00 68.06 220 GLY A O 1
ATOM 1711 N N . ILE A 1 221 ? -2.871 6.054 11.685 1.00 75.75 221 ILE A N 1
ATOM 1712 C CA . ILE A 1 221 ? -3.732 6.018 10.489 1.00 75.75 221 ILE A CA 1
ATOM 1713 C C . ILE A 1 221 ? -3.876 4.611 9.907 1.00 75.75 221 ILE A C 1
ATOM 1715 O O . ILE A 1 221 ? -4.858 4.340 9.224 1.00 75.75 221 ILE A O 1
ATOM 1719 N N . CYS A 1 222 ? -2.914 3.727 10.172 1.00 77.75 222 CYS A N 1
ATOM 1720 C CA . CYS A 1 222 ? -2.909 2.327 9.740 1.00 77.75 222 CYS A CA 1
ATOM 1721 C C . CYS A 1 222 ? -2.734 1.405 10.946 1.00 77.75 222 CYS A C 1
ATOM 1723 O O . CYS A 1 222 ? -1.698 0.750 11.098 1.00 77.75 222 CYS A O 1
ATOM 1725 N N . GLU A 1 223 ? -3.724 1.378 11.828 1.00 83.25 223 GLU A N 1
ATOM 1726 C CA . GLU A 1 223 ? -3.669 0.546 13.025 1.00 83.25 223 GLU A CA 1
ATOM 1727 C C . GLU A 1 223 ? -3.960 -0.920 12.671 1.00 83.25 223 GLU A C 1
ATOM 1729 O O . GLU A 1 223 ? -4.839 -1.238 11.873 1.00 83.25 223 GLU A O 1
ATOM 1734 N N . GLY A 1 224 ? -3.177 -1.837 13.246 1.00 80.81 224 GLY A N 1
ATOM 1735 C CA . GLY A 1 224 ? -3.407 -3.277 13.114 1.00 80.81 224 GLY A CA 1
ATOM 1736 C C . GLY A 1 224 ? -2.939 -3.932 11.810 1.00 80.81 224 GLY A C 1
ATOM 1737 O O . GLY A 1 224 ? -2.979 -5.156 11.707 1.00 80.81 224 GLY A O 1
ATOM 1738 N N . LEU A 1 225 ? -2.395 -3.172 10.852 1.00 83.31 225 LEU A N 1
ATOM 1739 C CA . LEU A 1 225 ? -1.848 -3.719 9.598 1.00 83.31 225 LEU A CA 1
ATOM 1740 C C . LEU A 1 225 ? -0.738 -4.765 9.834 1.00 83.31 225 LEU A C 1
ATOM 1742 O O . LEU A 1 225 ? -0.550 -5.680 9.038 1.00 83.31 225 LEU A O 1
ATOM 1746 N N . GLU A 1 226 ? -0.022 -4.654 10.956 1.00 83.19 226 GLU A N 1
ATOM 1747 C CA . GLU A 1 226 ? 1.030 -5.584 11.392 1.00 83.19 226 GLU A CA 1
ATOM 1748 C C . GLU A 1 226 ? 0.542 -7.033 11.531 1.00 83.19 226 GLU A C 1
ATOM 1750 O O . GLU A 1 226 ? 1.328 -7.965 11.362 1.00 83.19 226 GLU A O 1
ATOM 1755 N N . ARG A 1 227 ? -0.759 -7.236 11.775 1.00 81.44 227 ARG A N 1
ATOM 1756 C CA . ARG A 1 227 ? -1.363 -8.565 11.953 1.00 81.44 227 ARG A CA 1
ATOM 1757 C C . ARG A 1 227 ? -1.267 -9.423 10.687 1.00 81.44 227 ARG A C 1
ATOM 1759 O O . ARG A 1 227 ? -1.114 -10.641 10.772 1.00 81.44 227 ARG A O 1
ATOM 1766 N N . LEU A 1 228 ? -1.226 -8.787 9.513 1.00 81.12 228 LEU A N 1
ATOM 1767 C CA . LEU A 1 228 ? -1.022 -9.447 8.213 1.00 81.12 228 LEU A CA 1
ATOM 1768 C C . LEU A 1 228 ? 0.387 -10.050 8.064 1.00 81.12 228 LEU A C 1
ATOM 1770 O O . LEU A 1 228 ? 0.614 -10.928 7.231 1.00 81.12 228 LEU A O 1
ATOM 1774 N N . PHE A 1 229 ? 1.336 -9.588 8.883 1.00 82.62 229 PHE A N 1
ATOM 1775 C CA . PHE A 1 229 ? 2.756 -9.944 8.841 1.00 82.62 229 PHE A CA 1
ATOM 1776 C C . PHE A 1 229 ? 3.152 -10.886 9.982 1.00 82.62 229 PHE A C 1
ATOM 1778 O O . PHE A 1 229 ? 4.334 -11.043 10.273 1.00 82.62 229 PHE A O 1
ATOM 1785 N N . THR A 1 230 ? 2.185 -11.534 10.636 1.00 81.94 230 THR A N 1
ATOM 1786 C CA . THR A 1 230 ? 2.441 -12.540 11.683 1.00 81.94 230 THR A CA 1
ATOM 1787 C C . THR A 1 230 ? 3.116 -13.795 11.134 1.00 81.94 230 THR A C 1
ATOM 1789 O O . THR A 1 230 ? 3.864 -14.455 11.849 1.00 81.94 230 THR A O 1
ATOM 1792 N N . THR A 1 231 ? 2.935 -14.108 9.850 1.00 82.19 231 THR A N 1
ATOM 1793 C CA . THR A 1 231 ? 3.587 -15.232 9.161 1.00 82.19 231 THR A CA 1
ATOM 1794 C C . THR A 1 231 ? 4.443 -14.732 7.998 1.00 82.19 231 THR A C 1
ATOM 1796 O O . THR A 1 231 ? 4.116 -13.722 7.377 1.00 82.19 231 THR A O 1
ATOM 1799 N N . ASP A 1 232 ? 5.537 -15.435 7.680 1.00 79.69 232 ASP A N 1
ATOM 1800 C CA . ASP A 1 232 ? 6.416 -15.074 6.553 1.00 79.69 232 ASP A CA 1
ATOM 1801 C C . ASP A 1 232 ? 5.647 -15.105 5.227 1.00 79.69 232 ASP A C 1
ATOM 1803 O O . ASP A 1 232 ? 5.693 -14.151 4.454 1.00 79.69 232 ASP A O 1
ATOM 1807 N N . ALA A 1 233 ? 4.847 -16.154 5.013 1.00 80.94 233 ALA A N 1
ATOM 1808 C CA . ALA A 1 233 ? 3.963 -16.239 3.859 1.00 80.94 233 ALA A CA 1
ATOM 1809 C C . ALA A 1 233 ? 2.958 -15.070 3.839 1.00 80.94 233 ALA A C 1
ATOM 1811 O O . ALA A 1 233 ? 2.634 -14.548 2.768 1.00 80.94 233 ALA A O 1
ATOM 1812 N N . GLY A 1 234 ? 2.432 -14.685 5.012 1.00 80.62 234 GLY A N 1
ATOM 1813 C CA . GLY A 1 234 ? 1.533 -13.544 5.237 1.00 80.62 234 GLY A CA 1
ATOM 1814 C C . GLY A 1 234 ? 2.098 -12.252 4.686 1.00 80.62 234 GLY A C 1
ATOM 1815 O O . GLY A 1 234 ? 1.512 -11.619 3.799 1.00 80.62 234 GLY A O 1
ATOM 1816 N N . ALA A 1 235 ? 3.292 -11.952 5.188 1.00 82.06 235 ALA A N 1
ATOM 1817 C CA . ALA A 1 235 ? 4.090 -10.796 4.844 1.00 82.06 235 ALA A CA 1
ATOM 1818 C C . ALA A 1 235 ? 4.445 -10.760 3.355 1.00 82.06 235 ALA A C 1
ATOM 1820 O O . ALA A 1 235 ? 4.279 -9.725 2.716 1.00 82.06 235 ALA A O 1
ATOM 1821 N N . GLU A 1 236 ? 4.910 -11.875 2.787 1.00 83.62 236 GLU A N 1
ATOM 1822 C CA . GLU A 1 236 ? 5.292 -11.956 1.373 1.00 83.62 236 GLU A CA 1
ATOM 1823 C C . GLU A 1 236 ? 4.108 -11.736 0.431 1.00 83.62 236 GLU A C 1
ATOM 1825 O O . GLU A 1 236 ? 4.218 -10.957 -0.516 1.00 83.62 236 GLU A O 1
ATOM 1830 N N . ALA A 1 237 ? 2.973 -12.383 0.702 1.00 84.00 237 ALA A N 1
ATOM 1831 C CA . ALA A 1 237 ? 1.780 -12.259 -0.127 1.00 84.00 237 ALA A CA 1
ATOM 1832 C C . ALA A 1 237 ? 1.261 -10.815 -0.137 1.00 84.00 237 ALA A C 1
ATOM 1834 O O . ALA A 1 237 ? 1.052 -1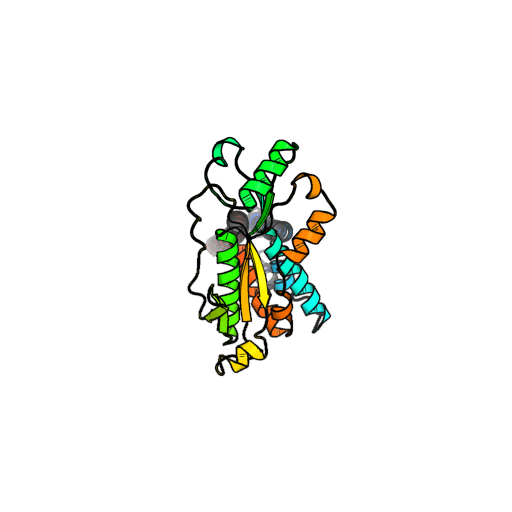0.238 -1.205 1.00 84.00 237 ALA A O 1
ATOM 1835 N N . PHE A 1 238 ? 1.110 -10.201 1.043 1.00 85.81 238 PHE A N 1
ATOM 1836 C CA . PHE A 1 238 ? 0.587 -8.836 1.130 1.00 85.81 238 PHE A CA 1
ATOM 1837 C C . PHE A 1 238 ? 1.571 -7.817 0.556 1.00 85.81 238 PHE A C 1
ATOM 1839 O O . PHE A 1 238 ? 1.185 -6.957 -0.235 1.00 85.81 238 PHE A O 1
ATOM 1846 N N . ALA A 1 239 ? 2.862 -7.950 0.875 1.00 85.88 239 ALA A N 1
ATOM 1847 C CA . ALA A 1 239 ? 3.900 -7.107 0.294 1.00 85.88 239 ALA A CA 1
ATOM 1848 C C . ALA A 1 239 ? 3.952 -7.236 -1.232 1.00 85.88 239 ALA A C 1
ATOM 1850 O O . ALA A 1 239 ? 4.149 -6.233 -1.911 1.00 85.88 239 ALA A O 1
ATOM 1851 N N . GLY A 1 240 ? 3.738 -8.435 -1.778 1.00 83.62 240 GLY A N 1
ATOM 1852 C CA . GLY A 1 240 ? 3.642 -8.674 -3.216 1.00 83.62 240 GLY A CA 1
ATOM 1853 C C . GLY A 1 240 ? 2.469 -7.937 -3.861 1.00 83.62 240 GLY A C 1
ATOM 1854 O O . GLY A 1 240 ? 2.668 -7.239 -4.857 1.00 83.62 240 GLY A O 1
ATOM 1855 N N . ILE A 1 241 ? 1.274 -8.028 -3.270 1.00 85.25 241 ILE A N 1
ATOM 1856 C CA . ILE A 1 241 ? 0.068 -7.329 -3.747 1.00 85.25 241 ILE A CA 1
ATOM 1857 C C . ILE A 1 241 ? 0.292 -5.810 -3.728 1.00 85.25 241 ILE A C 1
ATOM 1859 O O . ILE A 1 241 ? 0.143 -5.141 -4.754 1.00 85.25 241 ILE A O 1
ATOM 1863 N N . VAL A 1 242 ? 0.747 -5.263 -2.596 1.00 85.38 242 VAL A N 1
ATOM 1864 C CA . VAL A 1 242 ? 0.998 -3.819 -2.451 1.00 85.38 242 VAL A CA 1
ATOM 1865 C C . VAL A 1 242 ? 2.139 -3.357 -3.366 1.00 85.38 242 VAL A C 1
ATOM 1867 O O . VAL A 1 242 ? 2.063 -2.274 -3.943 1.00 85.38 242 VAL A O 1
ATOM 1870 N N . ALA A 1 243 ? 3.179 -4.172 -3.574 1.00 81.62 243 ALA A N 1
ATOM 1871 C CA . ALA A 1 243 ? 4.272 -3.863 -4.499 1.00 81.62 243 ALA A CA 1
ATOM 1872 C C . ALA A 1 243 ? 3.792 -3.772 -5.948 1.00 81.62 243 ALA A C 1
ATOM 1874 O O . ALA A 1 243 ? 4.192 -2.857 -6.674 1.00 81.62 243 ALA A O 1
ATOM 1875 N N . GLN A 1 244 ? 2.941 -4.709 -6.375 1.00 80.00 244 GLN A N 1
ATOM 1876 C CA . GLN A 1 244 ? 2.349 -4.674 -7.707 1.00 80.00 244 GLN A CA 1
ATOM 1877 C C . GLN A 1 244 ? 1.494 -3.424 -7.864 1.00 80.00 244 GLN A C 1
ATOM 1879 O O . GLN A 1 244 ? 1.706 -2.657 -8.802 1.00 80.00 244 GLN A O 1
ATOM 1884 N N . TRP A 1 245 ? 0.587 -3.169 -6.930 1.00 79.69 245 TRP A N 1
ATOM 1885 C CA . TRP A 1 245 ? -0.286 -2.004 -6.977 1.00 79.69 245 TRP A CA 1
ATOM 1886 C C . TRP A 1 245 ? 0.496 -0.670 -6.962 1.00 79.69 245 TRP A C 1
ATOM 1888 O O . TRP A 1 245 ? 0.262 0.192 -7.809 1.00 79.69 245 TRP A O 1
ATOM 1898 N N . SER A 1 246 ? 1.526 -0.542 -6.119 1.00 76.44 246 SER A N 1
ATOM 1899 C CA . SER A 1 246 ? 2.447 0.612 -6.101 1.00 76.44 246 SER A CA 1
ATOM 1900 C C . SER A 1 246 ? 3.217 0.790 -7.421 1.00 76.44 246 SER A C 1
ATOM 1902 O O . SER A 1 246 ? 3.574 1.901 -7.815 1.00 76.44 246 SER A O 1
ATOM 1904 N N . ASN A 1 247 ? 3.469 -0.297 -8.151 1.00 76.62 247 ASN A N 1
ATOM 1905 C CA . ASN A 1 247 ? 4.017 -0.222 -9.501 1.00 76.62 247 ASN A CA 1
ATOM 1906 C C . ASN A 1 247 ? 2.956 0.241 -10.521 1.00 76.62 247 ASN A C 1
ATOM 1908 O O . ASN A 1 247 ? 3.256 1.033 -11.416 1.00 76.62 247 ASN A O 1
ATOM 1912 N N . TRP A 1 248 ? 1.707 -0.221 -10.392 1.00 72.62 248 TRP A N 1
ATOM 1913 C CA . TRP A 1 248 ? 0.582 0.190 -11.243 1.00 72.62 248 TRP A CA 1
ATOM 1914 C C . TRP A 1 248 ? 0.233 1.674 -11.113 1.00 72.62 248 TRP A C 1
ATOM 1916 O O . TRP A 1 248 ? -0.105 2.289 -12.122 1.00 72.62 248 TRP A O 1
ATOM 1926 N N . SER A 1 249 ? 0.421 2.282 -9.940 1.00 71.56 249 SER A N 1
ATOM 1927 C CA . SER A 1 249 ? 0.186 3.719 -9.734 1.00 71.56 249 SER A CA 1
ATOM 1928 C C . SER A 1 249 ? 1.209 4.641 -10.422 1.00 71.56 249 SER A C 1
ATOM 1930 O O . SER A 1 249 ? 1.028 5.858 -10.437 1.00 71.56 249 SER A O 1
ATOM 1932 N N . ARG A 1 250 ? 2.270 4.098 -11.046 1.00 75.50 250 ARG A N 1
ATOM 1933 C CA . ARG A 1 250 ? 3.324 4.863 -11.749 1.00 75.50 250 ARG A CA 1
ATOM 1934 C C . ARG A 1 250 ? 3.400 4.528 -13.250 1.00 75.50 250 ARG A C 1
ATOM 1936 O O . ARG A 1 250 ? 4.448 4.071 -13.726 1.00 75.50 250 ARG A O 1
ATOM 1943 N N . PRO A 1 251 ? 2.334 4.787 -14.034 1.00 79.31 251 PRO A N 1
ATOM 1944 C CA . PRO A 1 251 ? 2.244 4.363 -15.434 1.00 79.31 251 PRO A CA 1
ATOM 1945 C C . PRO A 1 251 ? 3.363 4.947 -16.304 1.00 79.31 251 PRO A C 1
ATOM 1947 O O . PRO A 1 251 ? 3.953 4.231 -17.107 1.00 79.31 251 PRO A O 1
ATOM 1950 N N . TRP A 1 252 ? 3.741 6.208 -16.088 1.00 82.56 252 TRP A N 1
ATOM 1951 C CA . TRP A 1 252 ? 4.798 6.872 -16.858 1.00 82.56 252 TRP A CA 1
ATOM 1952 C C . TRP A 1 252 ? 6.185 6.279 -16.632 1.00 82.56 252 TRP A C 1
ATOM 1954 O O . TRP A 1 252 ? 6.965 6.136 -17.570 1.00 82.56 252 TRP A O 1
ATOM 1964 N N . SER A 1 253 ? 6.494 5.894 -15.391 1.00 79.88 253 SER A N 1
ATOM 1965 C CA . SER A 1 253 ? 7.761 5.226 -15.093 1.00 79.88 253 SER A CA 1
ATOM 1966 C C . SER A 1 253 ? 7.824 3.864 -15.778 1.00 79.88 253 SER A C 1
ATOM 1968 O O . SER A 1 253 ? 8.859 3.506 -16.335 1.00 79.88 253 SER A O 1
ATOM 1970 N N . ARG A 1 254 ? 6.712 3.119 -15.776 1.00 80.94 254 ARG A N 1
ATOM 1971 C CA . ARG A 1 254 ? 6.614 1.834 -16.476 1.00 80.94 254 ARG A CA 1
ATOM 1972 C C . ARG A 1 254 ? 6.733 2.004 -17.984 1.00 80.94 254 ARG A C 1
ATOM 1974 O O . ARG A 1 254 ? 7.503 1.277 -18.597 1.00 80.94 254 ARG A O 1
ATOM 1981 N N . ALA A 1 255 ? 6.034 2.978 -18.562 1.00 85.50 255 ALA A N 1
ATOM 1982 C CA . ALA A 1 255 ? 6.105 3.280 -19.986 1.00 85.50 255 ALA A CA 1
ATOM 1983 C C . ALA A 1 255 ? 7.535 3.640 -20.414 1.00 85.50 255 ALA A C 1
ATOM 1985 O O . ALA A 1 255 ? 8.023 3.098 -21.399 1.00 85.50 255 ALA A O 1
ATOM 1986 N N . ALA A 1 256 ? 8.242 4.471 -19.640 1.00 84.50 256 ALA A N 1
ATOM 1987 C CA . ALA A 1 256 ? 9.632 4.826 -19.921 1.00 84.50 256 ALA A CA 1
ATOM 1988 C C . ALA A 1 256 ? 10.566 3.603 -19.889 1.00 84.50 256 ALA A C 1
ATOM 1990 O O . ALA A 1 256 ? 11.381 3.423 -20.791 1.00 84.50 256 ALA A O 1
ATOM 1991 N N . VAL A 1 257 ? 10.429 2.734 -18.882 1.00 84.31 257 VAL A N 1
ATOM 1992 C CA . VAL A 1 257 ? 11.232 1.504 -18.776 1.00 84.31 257 VAL A CA 1
ATOM 1993 C C . VAL A 1 257 ? 10.908 0.528 -19.914 1.00 84.31 257 VAL A C 1
ATOM 1995 O O . VAL A 1 257 ? 11.822 -0.010 -20.534 1.00 84.31 257 VAL A O 1
ATOM 1998 N N . LEU A 1 258 ? 9.625 0.331 -20.236 1.00 85.56 258 LEU A N 1
ATOM 1999 C CA . LEU A 1 258 ? 9.185 -0.519 -21.348 1.00 85.56 258 LEU A CA 1
ATOM 2000 C C . LEU A 1 258 ? 9.674 0.006 -22.698 1.00 85.56 258 LEU A C 1
ATOM 2002 O O . LEU A 1 258 ? 10.132 -0.779 -23.526 1.00 85.56 258 LEU A O 1
ATOM 2006 N N . PHE A 1 259 ? 9.617 1.321 -22.906 1.00 88.44 259 PHE A N 1
ATOM 2007 C CA . PHE A 1 259 ? 10.134 1.965 -24.106 1.00 88.44 259 PHE A CA 1
ATOM 2008 C C . PHE A 1 259 ? 11.635 1.716 -24.257 1.00 88.44 259 PHE A C 1
ATOM 2010 O O . PHE A 1 259 ? 12.071 1.291 -25.322 1.00 88.44 259 PHE A O 1
ATOM 2017 N N . MET A 1 260 ? 12.416 1.890 -23.186 1.00 85.44 260 MET A N 1
ATOM 2018 C CA . MET A 1 260 ? 13.860 1.643 -23.224 1.00 85.44 260 MET A CA 1
ATOM 2019 C C . MET A 1 260 ? 14.190 0.172 -23.495 1.00 85.44 260 MET A C 1
ATOM 2021 O O . MET A 1 260 ? 15.042 -0.108 -24.331 1.00 85.44 260 MET A O 1
ATOM 2025 N N . TYR A 1 261 ? 13.478 -0.778 -22.877 1.00 84.75 261 TYR A N 1
ATOM 2026 C CA . TYR A 1 261 ? 13.662 -2.201 -23.191 1.00 84.75 261 TYR A CA 1
ATOM 2027 C C . TYR A 1 261 ? 13.267 -2.550 -24.629 1.00 84.75 261 TYR A C 1
ATOM 2029 O O . TYR A 1 261 ? 13.964 -3.326 -25.282 1.00 84.75 261 TYR A O 1
ATOM 2037 N N . SER A 1 262 ? 12.186 -1.959 -25.140 1.00 86.56 262 SER A N 1
ATOM 2038 C CA . SER A 1 262 ? 11.753 -2.149 -26.530 1.00 86.56 262 SER A CA 1
ATOM 2039 C C . SER A 1 262 ? 12.766 -1.560 -27.509 1.00 86.56 262 SER A C 1
ATOM 2041 O O . SER A 1 262 ? 13.083 -2.187 -28.516 1.00 86.56 262 SER A O 1
ATOM 2043 N N . ALA A 1 263 ? 13.340 -0.397 -27.186 1.00 85.50 263 ALA A N 1
ATOM 2044 C CA . ALA A 1 263 ? 14.423 0.209 -27.948 1.00 85.50 263 ALA A CA 1
ATOM 2045 C C . ALA A 1 263 ? 15.671 -0.685 -27.943 1.00 85.50 263 ALA A C 1
ATOM 2047 O O . ALA A 1 263 ? 16.209 -0.965 -29.008 1.00 85.50 263 ALA A O 1
ATOM 2048 N N . THR A 1 264 ? 16.089 -1.220 -26.789 1.00 85.12 264 THR A N 1
ATOM 2049 C CA . THR A 1 264 ? 17.184 -2.205 -26.712 1.00 85.12 264 THR A CA 1
ATOM 2050 C C . THR A 1 264 ? 16.912 -3.416 -27.605 1.00 85.12 264 THR A C 1
ATOM 2052 O O . THR A 1 264 ? 17.785 -3.806 -28.378 1.00 85.12 264 THR A O 1
ATOM 2055 N N . ALA A 1 265 ? 15.709 -3.994 -27.542 1.00 85.12 265 ALA A N 1
ATOM 2056 C CA . ALA A 1 265 ? 15.332 -5.130 -28.382 1.00 85.12 265 ALA A CA 1
ATOM 2057 C C . ALA A 1 265 ? 15.358 -4.776 -29.879 1.00 85.12 265 ALA A C 1
ATOM 2059 O O . ALA A 1 265 ? 15.885 -5.548 -30.676 1.00 85.12 265 ALA A O 1
ATOM 2060 N N . GLY A 1 266 ? 14.862 -3.593 -30.255 1.00 86.44 266 GLY A N 1
ATOM 2061 C CA . GLY A 1 266 ? 14.909 -3.088 -31.627 1.00 86.44 266 GLY A CA 1
ATOM 2062 C C . GLY A 1 266 ? 16.337 -2.890 -32.139 1.00 86.44 266 GLY A C 1
ATOM 2063 O O . GLY A 1 266 ? 16.650 -3.303 -33.252 1.00 86.44 266 GLY A O 1
ATOM 2064 N N . LEU A 1 267 ? 17.229 -2.335 -31.314 1.00 85.12 267 LEU A N 1
ATOM 2065 C CA . LEU A 1 267 ? 18.645 -2.138 -31.651 1.00 85.12 267 LEU A CA 1
ATOM 2066 C C . LEU A 1 267 ? 19.378 -3.478 -31.832 1.00 85.12 267 LEU A C 1
ATOM 2068 O O . LEU A 1 267 ? 20.166 -3.625 -32.765 1.00 85.12 267 LEU A O 1
ATOM 2072 N N . ILE A 1 268 ? 19.083 -4.474 -30.988 1.00 82.25 268 ILE A N 1
ATOM 2073 C CA . ILE A 1 268 ? 19.621 -5.838 -31.130 1.00 82.25 268 ILE A CA 1
ATOM 2074 C C . ILE A 1 268 ? 19.059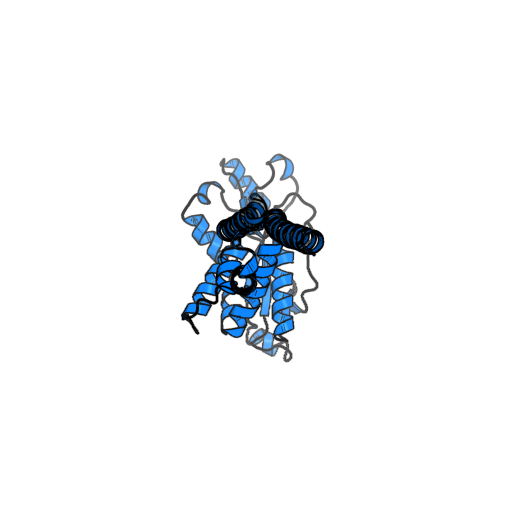 -6.517 -32.385 1.00 82.25 268 ILE A C 1
ATOM 2076 O O . ILE A 1 268 ? 19.816 -7.108 -33.151 1.00 82.25 268 ILE A O 1
ATOM 2080 N N . GLY A 1 269 ? 17.751 -6.414 -32.632 1.00 85.69 269 GLY A N 1
ATOM 2081 C CA . GLY A 1 269 ? 17.120 -6.969 -33.832 1.00 85.69 269 GLY A CA 1
ATOM 2082 C C . GLY A 1 269 ? 17.689 -6.360 -35.114 1.00 85.69 269 GLY A C 1
ATOM 2083 O O . GLY A 1 269 ? 18.003 -7.080 -36.060 1.00 85.69 269 GLY A O 1
ATOM 2084 N N . TYR A 1 270 ? 17.915 -5.045 -35.118 1.00 84.12 270 TYR A N 1
ATOM 2085 C CA . TYR A 1 270 ? 18.544 -4.346 -36.235 1.00 84.12 270 TYR A CA 1
ATOM 2086 C C . TYR A 1 270 ? 20.009 -4.756 -36.431 1.00 84.12 270 TYR A C 1
ATOM 2088 O O . TYR A 1 270 ? 20.443 -4.961 -37.563 1.00 84.12 270 TYR A O 1
ATOM 2096 N N . PHE A 1 271 ? 20.760 -4.960 -35.343 1.00 82.06 271 PHE A N 1
ATOM 2097 C CA . PHE A 1 271 ? 22.102 -5.536 -35.413 1.00 82.06 271 PHE A CA 1
ATOM 2098 C C . PHE A 1 271 ? 22.091 -6.915 -36.089 1.00 82.06 271 PHE A C 1
ATOM 2100 O O . PHE A 1 271 ? 22.861 -7.137 -37.020 1.00 82.06 271 PHE A O 1
ATOM 2107 N N . ILE A 1 272 ? 21.195 -7.818 -35.675 1.00 81.31 272 ILE A N 1
ATOM 2108 C CA . ILE A 1 272 ? 21.068 -9.162 -36.266 1.00 81.31 272 ILE A CA 1
ATOM 2109 C C . ILE A 1 272 ? 20.710 -9.070 -37.756 1.00 81.31 272 ILE A C 1
ATOM 2111 O O . ILE A 1 272 ? 21.305 -9.770 -38.573 1.00 81.31 272 ILE A O 1
ATOM 2115 N N . TYR A 1 273 ? 19.791 -8.175 -38.126 1.00 83.44 273 TYR A N 1
ATOM 2116 C CA . TYR A 1 273 ? 19.422 -7.932 -39.523 1.00 83.44 273 TYR A CA 1
ATOM 2117 C C . TYR A 1 273 ? 20.611 -7.464 -40.374 1.00 83.44 273 TYR A C 1
ATOM 2119 O O . TYR A 1 273 ? 20.850 -8.003 -41.456 1.00 83.44 273 TYR A O 1
ATOM 2127 N N . LEU A 1 274 ? 21.399 -6.505 -39.873 1.00 81.31 274 LEU A N 1
ATOM 2128 C CA . LEU A 1 274 ? 22.606 -6.041 -40.559 1.00 81.31 274 LEU A CA 1
ATOM 2129 C C . LEU A 1 274 ? 23.629 -7.169 -40.731 1.00 81.31 274 LEU A C 1
ATOM 2131 O O . LEU A 1 274 ? 24.191 -7.303 -41.816 1.00 81.31 274 LEU A O 1
ATOM 2135 N N . GLN A 1 275 ? 23.822 -8.002 -39.702 1.00 75.88 275 GLN A N 1
ATOM 2136 C CA . GLN A 1 275 ? 24.707 -9.168 -39.779 1.00 75.88 275 GLN A CA 1
ATOM 2137 C C . GLN A 1 275 ? 24.234 -10.172 -40.840 1.00 75.88 275 GLN A C 1
ATOM 2139 O O . GLN A 1 275 ? 25.029 -10.602 -41.678 1.00 75.88 275 GLN A O 1
ATOM 2144 N N . ALA A 1 276 ? 22.935 -10.479 -40.875 1.00 78.75 276 ALA A N 1
ATOM 2145 C CA . ALA A 1 276 ? 22.353 -11.385 -41.863 1.00 78.75 276 ALA A CA 1
ATOM 2146 C C . ALA A 1 276 ? 22.554 -10.882 -43.304 1.00 78.75 276 ALA A C 1
ATOM 2148 O O . ALA A 1 276 ? 22.968 -11.652 -44.170 1.00 78.75 276 ALA A O 1
ATOM 2149 N N . ILE A 1 277 ? 22.349 -9.582 -43.559 1.00 80.38 277 ILE A N 1
ATOM 2150 C CA . ILE A 1 277 ? 22.613 -8.986 -44.880 1.00 80.38 277 ILE A CA 1
ATOM 2151 C C . ILE A 1 277 ? 24.092 -9.088 -45.249 1.00 80.38 277 ILE A C 1
ATOM 2153 O O . ILE A 1 277 ? 24.418 -9.385 -46.398 1.00 80.38 277 ILE A O 1
ATOM 2157 N N . THR A 1 278 ? 24.998 -8.805 -44.311 1.00 74.88 278 THR A N 1
ATOM 2158 C CA . THR A 1 278 ? 26.436 -8.873 -44.600 1.00 74.88 278 THR A CA 1
ATOM 2159 C C . THR A 1 278 ? 26.900 -10.293 -44.896 1.00 74.88 278 THR A C 1
ATOM 2161 O O . THR A 1 278 ? 27.710 -10.466 -45.800 1.00 74.88 278 THR A O 1
ATOM 2164 N N . MET A 1 279 ? 26.355 -11.301 -44.207 1.00 72.00 279 MET A N 1
ATOM 2165 C CA . MET A 1 279 ? 26.637 -12.709 -44.505 1.00 72.00 279 MET A CA 1
ATOM 2166 C C . MET A 1 279 ? 26.091 -13.106 -45.879 1.00 72.00 279 MET A C 1
ATOM 2168 O O . MET A 1 279 ? 26.818 -13.707 -46.661 1.00 72.00 279 MET A O 1
ATOM 2172 N N . TRP A 1 280 ? 24.859 -12.702 -46.208 1.00 74.44 280 TRP A N 1
ATOM 2173 C CA . TRP A 1 280 ? 24.258 -12.977 -47.517 1.00 74.44 280 TRP A CA 1
ATOM 2174 C C . TRP A 1 280 ? 25.045 -12.357 -48.676 1.00 74.44 280 TRP A C 1
ATOM 2176 O O . TRP A 1 280 ? 25.205 -12.981 -49.712 1.00 74.44 280 TRP A O 1
ATOM 2186 N N . LYS A 1 281 ? 25.558 -11.132 -48.512 1.00 69.31 281 LYS A N 1
ATOM 2187 C CA . LYS A 1 281 ? 26.386 -10.464 -49.533 1.00 69.31 281 LYS A CA 1
ATOM 2188 C C . LYS A 1 281 ? 27.798 -11.045 -49.668 1.00 69.31 281 LYS A C 1
ATOM 2190 O O . LYS A 1 281 ? 28.492 -10.687 -50.614 1.00 69.31 281 LYS A O 1
ATOM 2195 N N . ALA A 1 282 ? 28.252 -11.828 -48.692 1.00 65.50 282 ALA A N 1
ATOM 2196 C CA . ALA A 1 282 ? 29.580 -12.436 -48.681 1.00 65.50 282 ALA A CA 1
ATOM 2197 C C . ALA A 1 282 ? 29.595 -13.872 -49.237 1.00 65.50 282 ALA A C 1
ATOM 2199 O O . ALA A 1 282 ? 30.686 -14.392 -49.478 1.00 65.50 282 ALA A O 1
ATOM 2200 N N . MET A 1 283 ? 28.419 -14.491 -49.402 1.00 56.53 283 MET A N 1
ATOM 2201 C CA . MET A 1 283 ? 28.201 -15.745 -50.136 1.00 56.53 283 MET A CA 1
ATOM 2202 C C . MET A 1 283 ? 28.064 -15.474 -51.633 1.00 56.53 283 MET A C 1
ATOM 2204 O O . MET A 1 283 ? 28.560 -16.320 -52.407 1.00 56.53 283 MET A O 1
#